Protein AF-A0A7X5LJG4-F1 (afdb_monomer)

Radius of gyration: 17.62 Å; Cα contacts (8 Å, |Δi|>4): 331; chains: 1; bounding box: 41×39×44 Å

Foldseek 3Di:
DLLLLVLVLVVLVVACVQQVWAKFFDDDQPDAGTKIWIAHPLDDPVPDPDPCPPPPDDPDDPPDPRIFIDGDPAPDDRPVCVPPDPVVVVPDPRCVVVVDDDSVNSNVRCCVRSVVVVSSVVPVVSRVSCVVPDDPLLSVLSSLQSVLQSVQCVVVVHDKHALCSQLDDSDPDVVSVVVLVVQCVLQVAPDSRGQWIHHVQWIGGSVQWIQHNNDIDRNSVVVVVVDDSVNSNVD

Sequence (235 aa):
MRQITKAIYLLVEKYHRLYGLELYLFSHSGFGPGYWGFQVAGNRTWSARSSIVNDDGIGKKVRNSYSLVSYLHDVSLPSWSLSMDKQKAKGQPRLHSSKQLRTHTVVNWLEKEMGLINYFNQHHDAIERWRGTYTVEAAEKYILTINLAGLAATERNSLLVTPGQCYDSYYDNSEFDQIKEDIYTKLRAEDRKIDIFGTKGKWFCRNGLALIDNTVVNFWQEYVKGKSAKEILAT

Mean predicted aligned error: 10.04 Å

Organism: NCBI:txid2696062

pLDDT: mean 73.42, std 21.78, range [25.47, 97.94]

Secondary structure (DSSP, 8-state):
-HHHHHHHHHHHHHHHHHH-EEEEEE--TTS-S-EEEEEETTS-TTTSS---SS-S--SS-------EEEETTTTEEETTTTTS-TTGGGGS--GGGTTS--HHHHHHHHHHHTTHHHHHHH-HHHHHHHHHH--HHHHHHHHHHHHHHHHHHHHTT---B-HHHHH--SS--HHHHHHHHHHHHHTT-S-TTTSEEEETTEEEETTSEEEETTEEEEHHHHHHTT--HHHHHT-

Solvent-accessible surface area (backbone atoms only — not comparable to full-atom values): 13402 Å² total; per-residue (Å²): 102,63,55,56,45,50,24,52,38,54,49,35,64,71,31,25,82,82,43,27,42,36,75,44,59,48,60,57,95,91,71,60,59,35,37,35,27,40,31,33,64,40,49,45,70,82,74,46,96,54,97,59,82,86,72,72,87,64,102,69,87,77,91,73,70,59,54,45,46,30,46,65,79,57,89,43,58,40,64,78,49,76,80,49,57,88,70,64,64,75,79,52,84,70,51,91,57,57,91,70,67,57,48,67,60,53,33,54,47,49,47,57,76,61,34,49,68,62,52,51,74,74,37,53,71,26,29,50,47,26,67,75,67,64,48,73,66,55,47,51,31,37,48,49,24,49,44,46,14,33,49,54,7,45,77,68,76,46,63,71,38,31,58,62,48,72,45,64,61,101,53,98,47,70,69,39,51,51,51,40,52,50,52,40,57,79,45,67,49,89,46,82,67,64,30,38,34,7,37,97,61,38,40,23,22,37,88,24,30,28,38,50,78,88,42,80,40,58,51,46,62,44,40,74,73,67,46,49,68,68,60,58,74,71,109

Structure (mmCIF, N/CA/C/O backbone):
data_AF-A0A7X5LJG4-F1
#
_entry.id   AF-A0A7X5LJG4-F1
#
loop_
_atom_site.group_PDB
_atom_site.id
_atom_site.type_symbol
_atom_site.label_atom_id
_atom_site.label_alt_id
_atom_site.label_comp_id
_atom_site.label_asym_id
_atom_site.label_entity_id
_atom_site.label_seq_id
_atom_site.pdbx_PDB_ins_code
_atom_site.Cartn_x
_atom_site.Cartn_y
_atom_site.Cartn_z
_atom_site.occupancy
_atom_site.B_iso_or_equiv
_atom_site.auth_seq_id
_atom_site.auth_comp_id
_atom_site.auth_asym_id
_atom_site.auth_atom_id
_atom_site.pdbx_PDB_model_num
ATOM 1 N N . MET A 1 1 ? -10.193 12.161 -5.708 1.00 57.91 1 MET A N 1
ATOM 2 C CA . MET A 1 1 ? -9.361 11.293 -4.842 1.00 57.91 1 MET A CA 1
ATOM 3 C C . MET A 1 1 ? -9.752 9.820 -4.943 1.00 57.91 1 MET A C 1
ATOM 5 O O . MET A 1 1 ? -8.921 9.038 -5.383 1.00 57.91 1 MET A O 1
ATOM 9 N N . ARG A 1 2 ? -11.016 9.442 -4.684 1.00 70.56 2 ARG A N 1
ATOM 10 C CA . ARG A 1 2 ? -11.501 8.043 -4.757 1.00 70.56 2 ARG A CA 1
ATOM 11 C C . ARG A 1 2 ? -11.080 7.263 -6.014 1.00 70.56 2 ARG A C 1
ATOM 13 O O . ARG A 1 2 ? -10.693 6.103 -5.906 1.00 70.56 2 ARG A O 1
ATOM 20 N N . GLN A 1 3 ? -11.146 7.864 -7.209 1.00 74.75 3 GLN A N 1
ATOM 21 C CA . GLN A 1 3 ? -10.764 7.163 -8.444 1.00 74.75 3 GLN A CA 1
ATOM 22 C C . GLN A 1 3 ? -9.259 6.898 -8.563 1.00 74.75 3 GLN A C 1
ATOM 24 O O . GLN A 1 3 ? -8.898 5.858 -9.101 1.00 74.75 3 GLN A O 1
ATOM 29 N N . ILE A 1 4 ? -8.402 7.800 -8.068 1.00 76.31 4 ILE A N 1
ATOM 30 C CA . ILE A 1 4 ? -6.939 7.635 -8.107 1.00 76.31 4 ILE A CA 1
ATOM 31 C C . ILE A 1 4 ? -6.530 6.521 -7.151 1.00 76.31 4 ILE A C 1
ATOM 33 O O . ILE A 1 4 ? -5.860 5.586 -7.566 1.00 76.31 4 ILE A O 1
ATOM 37 N N . THR A 1 5 ? -7.014 6.558 -5.909 1.00 80.06 5 THR A N 1
ATOM 38 C CA . THR A 1 5 ? -6.737 5.518 -4.912 1.00 80.06 5 THR A CA 1
ATOM 39 C C . THR A 1 5 ? -7.181 4.139 -5.402 1.00 80.06 5 THR A C 1
ATOM 41 O O . THR A 1 5 ? -6.436 3.168 -5.303 1.00 80.06 5 THR A O 1
ATOM 44 N N . LYS A 1 6 ? -8.365 4.060 -6.026 1.00 84.44 6 LYS A N 1
ATOM 45 C CA . LYS A 1 6 ? -8.835 2.821 -6.654 1.00 84.44 6 LYS A CA 1
ATOM 46 C C . LYS A 1 6 ? -7.961 2.399 -7.841 1.00 84.44 6 LYS A C 1
ATOM 48 O O . LYS A 1 6 ? -7.716 1.212 -8.005 1.00 84.44 6 LYS A O 1
ATOM 53 N N . ALA A 1 7 ? -7.502 3.334 -8.672 1.00 84.94 7 ALA A N 1
ATOM 54 C CA . ALA A 1 7 ? -6.622 3.021 -9.796 1.00 84.94 7 ALA A CA 1
ATOM 55 C C . ALA A 1 7 ? -5.248 2.510 -9.332 1.00 84.94 7 ALA A C 1
ATOM 57 O O . ALA A 1 7 ? -4.748 1.546 -9.900 1.00 84.94 7 ALA A O 1
ATOM 58 N N . ILE A 1 8 ? -4.683 3.095 -8.271 1.00 85.56 8 ILE A N 1
ATOM 59 C CA . ILE A 1 8 ? -3.448 2.623 -7.629 1.00 85.56 8 ILE A CA 1
ATOM 60 C C . ILE A 1 8 ? -3.623 1.185 -7.142 1.00 85.56 8 ILE A C 1
ATOM 62 O O . ILE A 1 8 ? -2.810 0.333 -7.489 1.00 85.56 8 ILE A O 1
ATOM 66 N N . TYR A 1 9 ? -4.704 0.900 -6.406 1.00 91.44 9 TYR A N 1
ATOM 67 C CA . TYR A 1 9 ? -5.018 -0.462 -5.972 1.00 91.44 9 TYR A CA 1
ATOM 68 C C . TYR A 1 9 ? -5.073 -1.438 -7.154 1.00 91.44 9 TYR A C 1
ATOM 70 O O . TYR A 1 9 ? -4.406 -2.463 -7.114 1.00 91.44 9 TYR A O 1
ATOM 78 N N . LEU A 1 10 ? -5.799 -1.101 -8.226 1.00 92.75 10 LEU A N 1
ATOM 79 C CA . LEU A 1 10 ? -5.929 -1.978 -9.395 1.00 92.75 10 LEU A CA 1
ATOM 80 C C . LEU A 1 10 ? -4.588 -2.223 -10.105 1.00 92.75 10 LEU A C 1
ATOM 82 O O . LEU A 1 10 ? -4.357 -3.316 -10.615 1.00 92.75 10 LEU A O 1
ATOM 86 N N . LEU A 1 11 ? -3.692 -1.232 -10.139 1.00 91.94 11 LEU A N 1
ATOM 87 C CA . LEU A 1 11 ? -2.341 -1.411 -10.680 1.00 91.94 11 LEU A CA 1
ATOM 88 C C . LEU A 1 11 ? -1.495 -2.325 -9.789 1.00 91.94 11 LEU A C 1
ATOM 90 O O . LEU A 1 11 ? -0.846 -3.238 -10.297 1.00 91.94 11 LEU A O 1
ATOM 94 N N . VAL A 1 12 ? -1.525 -2.121 -8.470 1.00 93.56 12 VAL A N 1
ATOM 95 C CA . VAL A 1 12 ? -0.827 -2.987 -7.507 1.00 93.56 12 VAL A CA 1
ATOM 96 C C . VAL A 1 12 ? -1.366 -4.416 -7.590 1.00 93.56 12 VAL A C 1
ATOM 98 O O . VAL A 1 12 ? -0.589 -5.352 -7.732 1.00 93.56 12 VAL A O 1
ATOM 101 N N . GLU A 1 13 ? -2.682 -4.605 -7.605 1.00 95.19 13 GLU A N 1
ATOM 102 C CA . GLU A 1 13 ? -3.321 -5.916 -7.752 1.00 95.19 13 GLU A CA 1
ATOM 103 C C . GLU A 1 13 ? -2.899 -6.624 -9.050 1.00 95.19 13 GLU A C 1
ATOM 105 O O . GLU A 1 13 ? -2.597 -7.822 -9.030 1.00 95.19 13 GLU A O 1
ATOM 110 N N . LYS A 1 14 ? -2.823 -5.877 -10.162 1.00 95.38 14 LYS A N 1
ATOM 111 C CA . LYS A 1 14 ? -2.417 -6.387 -11.479 1.00 95.38 14 LYS A CA 1
ATOM 112 C C . LYS A 1 14 ? -0.941 -6.792 -11.531 1.00 95.38 14 LYS A C 1
ATOM 114 O O . LYS A 1 14 ? -0.615 -7.791 -12.167 1.00 95.38 14 LYS A O 1
ATOM 119 N N . TYR A 1 15 ? -0.046 -6.033 -10.895 1.00 95.00 15 TYR A N 1
ATOM 120 C CA . TYR A 1 15 ? 1.398 -6.161 -11.129 1.00 95.00 15 TYR A CA 1
ATOM 121 C C . TYR A 1 15 ? 2.230 -6.631 -9.937 1.00 95.00 15 TYR A C 1
ATOM 123 O O . TYR A 1 15 ? 3.338 -7.116 -10.150 1.00 95.00 15 TYR A O 1
ATOM 131 N N . HIS A 1 16 ? 1.748 -6.535 -8.699 1.00 95.00 16 HIS A N 1
ATOM 132 C CA . HIS A 1 16 ? 2.564 -6.833 -7.520 1.00 95.00 16 HIS A CA 1
ATOM 133 C C . HIS A 1 16 ? 3.024 -8.294 -7.480 1.00 95.00 16 HIS A C 1
ATOM 135 O O . HIS A 1 16 ? 4.212 -8.564 -7.326 1.00 95.00 16 HIS A O 1
ATOM 141 N N . ARG A 1 17 ? 2.116 -9.246 -7.729 1.00 94.12 17 ARG A N 1
ATOM 142 C CA . ARG A 1 17 ? 2.446 -10.684 -7.713 1.00 94.12 17 ARG A CA 1
ATOM 143 C C . ARG A 1 17 ? 3.547 -11.037 -8.714 1.00 94.12 17 ARG A C 1
ATOM 145 O O . ARG A 1 17 ? 4.485 -11.750 -8.385 1.00 94.12 17 ARG A O 1
ATOM 152 N N . LEU A 1 18 ? 3.440 -10.515 -9.935 1.00 92.00 18 LEU A N 1
ATOM 153 C CA . LEU A 1 18 ? 4.303 -10.908 -11.051 1.00 92.00 18 LEU A CA 1
ATOM 154 C C . LEU A 1 18 ? 5.583 -10.075 -11.166 1.00 92.00 18 LEU A C 1
ATOM 156 O O . LEU A 1 18 ? 6.600 -10.603 -11.61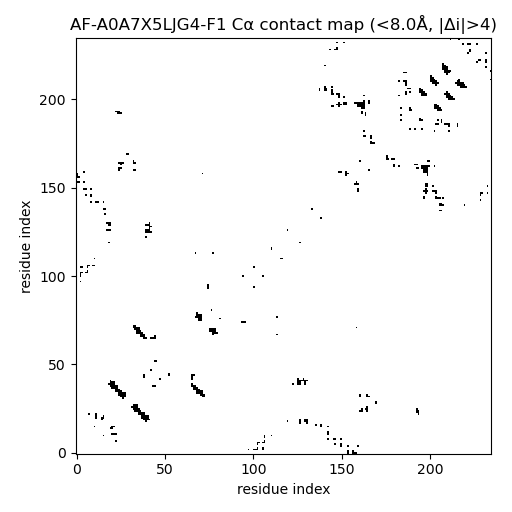7 1.00 92.00 18 LEU A O 1
ATOM 160 N N . TYR A 1 19 ? 5.525 -8.797 -10.792 1.00 91.25 19 TYR A N 1
ATOM 161 C CA . TYR A 1 19 ? 6.583 -7.810 -11.029 1.00 91.25 19 TYR A CA 1
ATOM 162 C C . TYR A 1 19 ? 7.049 -7.096 -9.756 1.00 91.25 19 TYR A C 1
ATOM 164 O O . TYR A 1 19 ? 7.947 -6.266 -9.827 1.00 91.25 19 TYR A O 1
ATOM 172 N N . GLY A 1 20 ? 6.450 -7.377 -8.596 1.00 90.31 20 GLY A N 1
ATOM 173 C CA . GLY A 1 20 ? 6.821 -6.739 -7.332 1.00 90.31 20 GLY A CA 1
ATOM 174 C C . GLY A 1 20 ? 6.503 -5.250 -7.283 1.00 90.31 20 GLY A C 1
ATOM 175 O O . GLY A 1 20 ? 7.191 -4.517 -6.582 1.00 90.31 20 GLY A O 1
ATOM 176 N N . LEU A 1 21 ? 5.506 -4.782 -8.043 1.00 90.69 21 LEU A N 1
ATOM 177 C CA . LEU A 1 21 ? 5.102 -3.377 -8.047 1.00 90.69 21 LEU A CA 1
ATOM 178 C C . LEU A 1 21 ? 4.680 -2.929 -6.638 1.00 90.69 21 LEU A C 1
ATOM 180 O O . LEU A 1 21 ? 3.691 -3.426 -6.102 1.00 90.69 21 LEU A O 1
ATOM 184 N N . GLU A 1 22 ? 5.404 -1.979 -6.059 1.00 88.00 22 GLU A N 1
ATOM 185 C CA . GLU A 1 22 ? 5.098 -1.350 -4.773 1.00 88.00 22 GLU A CA 1
ATOM 186 C C . GLU A 1 22 ? 4.744 0.124 -4.974 1.00 88.00 22 GLU A C 1
ATOM 188 O O . GLU A 1 22 ? 5.383 0.833 -5.754 1.00 88.00 22 GLU A O 1
ATOM 193 N N . LEU A 1 23 ? 3.743 0.587 -4.229 1.00 86.06 23 LEU A N 1
ATOM 194 C CA . LEU A 1 23 ? 3.470 1.999 -4.018 1.00 86.06 23 LEU A CA 1
ATOM 195 C C . LEU A 1 23 ? 4.538 2.590 -3.091 1.00 86.06 23 LEU A C 1
ATOM 197 O O . LEU A 1 23 ? 4.781 2.084 -1.996 1.00 86.06 23 LEU A O 1
ATOM 201 N N . TYR A 1 24 ? 5.121 3.701 -3.514 1.00 77.38 24 TYR A N 1
ATOM 202 C CA . TYR A 1 24 ? 6.053 4.504 -2.739 1.00 77.38 24 TYR A CA 1
ATOM 203 C C . TYR A 1 24 ? 5.457 5.891 -2.522 1.00 77.38 24 TYR A C 1
ATOM 205 O O . TYR A 1 24 ? 5.117 6.565 -3.489 1.00 77.38 24 TYR A O 1
ATOM 213 N N . LEU A 1 25 ? 5.318 6.326 -1.271 1.00 77.12 25 LEU A N 1
ATOM 214 C CA . LEU A 1 25 ? 4.790 7.645 -0.936 1.00 77.12 25 LEU A CA 1
ATOM 215 C C . LEU A 1 25 ? 5.848 8.448 -0.177 1.00 77.12 25 LEU A C 1
ATOM 217 O O . LEU A 1 25 ? 6.482 7.927 0.738 1.00 77.12 25 LEU A O 1
ATOM 221 N N . PHE A 1 26 ? 6.032 9.717 -0.532 1.00 67.00 26 PHE A N 1
ATOM 222 C CA . PHE A 1 26 ? 6.966 10.604 0.161 1.00 67.00 26 PHE A CA 1
ATOM 223 C C . PHE A 1 26 ? 6.487 12.057 0.166 1.00 67.00 26 PHE A C 1
ATOM 225 O O . PHE A 1 26 ? 5.605 12.445 -0.601 1.00 67.00 26 PHE A O 1
ATOM 232 N N . SER A 1 27 ? 7.037 12.860 1.068 1.00 63.31 27 SER A N 1
ATOM 233 C CA . SER A 1 27 ? 6.831 14.309 1.115 1.00 63.31 27 SER A CA 1
ATOM 234 C C . SER A 1 27 ? 8.143 15.006 0.762 1.00 63.31 27 SER A C 1
ATOM 236 O O . SER A 1 27 ? 9.216 14.486 1.060 1.00 63.31 27 SER A O 1
ATOM 238 N N . HIS A 1 28 ? 8.064 16.167 0.111 1.00 52.88 28 HIS A N 1
ATOM 239 C CA . HIS A 1 28 ? 9.191 17.096 0.001 1.00 52.88 28 HIS A CA 1
ATOM 240 C C . HIS A 1 28 ? 8.919 18.267 0.944 1.00 52.88 28 HIS A C 1
ATOM 242 O O . HIS A 1 28 ? 7.778 18.738 1.029 1.00 52.88 28 HIS A O 1
ATOM 248 N N . SER A 1 29 ? 9.942 18.710 1.672 1.00 44.62 29 SER A N 1
ATOM 249 C CA . SER A 1 29 ? 9.842 19.818 2.620 1.00 44.62 29 SER A CA 1
ATOM 250 C C . SER A 1 29 ? 9.234 21.052 1.937 1.00 44.62 29 SER A C 1
ATOM 252 O O . SER A 1 29 ? 9.691 21.498 0.889 1.00 44.62 29 SER A O 1
ATOM 254 N N . GLY A 1 30 ? 8.149 21.582 2.512 1.00 38.31 30 GLY A N 1
ATOM 255 C CA . GLY A 1 30 ? 7.510 22.830 2.072 1.00 38.31 30 GLY A CA 1
ATOM 256 C C . GLY A 1 30 ? 6.311 22.720 1.115 1.00 38.31 30 GLY A C 1
ATOM 257 O O . GLY A 1 30 ? 5.640 23.728 0.920 1.00 38.31 30 GLY A O 1
ATOM 258 N N . PHE A 1 31 ? 5.975 21.543 0.566 1.00 41.03 31 PHE A N 1
ATOM 259 C CA . PHE A 1 31 ? 4.883 21.408 -0.428 1.00 41.03 31 PHE A CA 1
ATOM 260 C C . PHE A 1 31 ? 3.653 20.611 0.041 1.00 41.03 31 PHE A C 1
ATOM 262 O O . PHE A 1 31 ? 2.797 20.253 -0.769 1.00 41.03 31 PHE A O 1
ATOM 269 N N . GLY A 1 32 ? 3.522 20.372 1.349 1.00 44.94 32 GLY A N 1
ATOM 270 C CA . GLY A 1 32 ? 2.418 19.583 1.898 1.00 44.94 32 GLY A CA 1
ATOM 271 C C . GLY A 1 32 ? 2.511 18.097 1.521 1.00 44.94 32 GLY A C 1
ATOM 272 O O . GLY A 1 32 ? 3.543 17.641 1.018 1.00 44.94 32 GLY A O 1
ATOM 273 N N . PRO A 1 33 ? 1.467 17.298 1.799 1.00 46.78 33 PRO A N 1
ATOM 274 C CA . PRO A 1 33 ? 1.516 15.870 1.536 1.00 46.78 33 PRO A CA 1
ATOM 275 C C . PRO A 1 33 ? 1.566 15.584 0.030 1.00 46.78 33 PRO A C 1
ATOM 277 O O . PRO A 1 33 ? 0.721 16.034 -0.740 1.00 46.78 33 PRO A O 1
ATOM 280 N N . GLY A 1 34 ? 2.471 14.695 -0.370 1.00 56.44 34 GLY A N 1
ATOM 281 C CA . GLY A 1 34 ? 2.082 13.690 -1.352 1.00 56.44 34 GLY A CA 1
ATOM 282 C C . GLY A 1 34 ? 2.757 13.787 -2.707 1.00 56.44 34 GLY A C 1
ATOM 283 O O . GLY A 1 34 ? 2.143 14.142 -3.713 1.00 56.44 34 GLY A O 1
ATOM 284 N N . TYR A 1 35 ? 3.983 13.294 -2.757 1.00 62.16 35 TYR A N 1
ATOM 285 C CA . TYR A 1 35 ? 4.432 12.537 -3.910 1.00 62.16 35 TYR A CA 1
ATOM 286 C C . TYR A 1 35 ? 4.040 11.080 -3.703 1.00 62.16 35 TYR A C 1
ATOM 288 O O . TYR A 1 35 ? 4.110 10.539 -2.595 1.00 62.16 35 TYR A O 1
ATOM 296 N N . TRP A 1 36 ? 3.631 10.443 -4.784 1.00 70.81 36 TRP A N 1
ATOM 297 C CA . TRP A 1 36 ? 3.459 9.006 -4.842 1.00 70.81 36 TRP A CA 1
ATOM 298 C C . TRP A 1 36 ? 4.144 8.468 -6.074 1.00 70.81 36 TRP A C 1
ATOM 300 O O . TRP A 1 36 ? 4.375 9.181 -7.044 1.00 70.81 36 TRP A O 1
ATOM 310 N N . GLY A 1 37 ? 4.467 7.195 -6.052 1.00 74.19 37 GLY A N 1
ATOM 311 C CA . GLY A 1 37 ? 5.118 6.565 -7.163 1.00 74.19 37 GLY A CA 1
ATOM 312 C C . GLY A 1 37 ? 5.095 5.063 -7.087 1.00 74.19 37 GLY A C 1
ATOM 313 O O . GLY A 1 37 ? 4.560 4.477 -6.151 1.00 74.19 37 GLY A O 1
ATOM 314 N N . PHE A 1 38 ? 5.687 4.455 -8.098 1.00 78.88 38 PHE A N 1
ATOM 315 C CA . PHE A 1 38 ? 5.828 3.019 -8.198 1.00 78.88 38 PHE A CA 1
ATOM 316 C C . PHE A 1 38 ? 7.291 2.620 -8.289 1.00 78.88 38 PHE A C 1
ATOM 318 O O . PHE A 1 38 ? 8.069 3.280 -8.980 1.00 78.88 38 PHE A O 1
ATOM 325 N N . GLN A 1 39 ? 7.631 1.516 -7.635 1.00 80.19 39 GLN A N 1
ATOM 326 C CA . GLN A 1 39 ? 8.945 0.881 -7.702 1.00 80.19 39 GLN A CA 1
ATOM 327 C C . GLN A 1 39 ? 8.812 -0.650 -7.719 1.00 80.19 39 GLN A C 1
ATOM 329 O O . GLN A 1 39 ? 7.719 -1.179 -7.512 1.00 80.19 39 GLN A O 1
ATOM 334 N N . VAL A 1 40 ? 9.923 -1.365 -7.918 1.00 82.38 40 VAL A N 1
ATOM 335 C CA . VAL A 1 40 ? 9.994 -2.824 -7.726 1.00 82.38 40 VAL A CA 1
ATOM 336 C C . VAL A 1 40 ? 10.507 -3.154 -6.321 1.00 82.38 40 VAL A C 1
ATOM 338 O O . VAL A 1 40 ? 11.593 -2.721 -5.941 1.00 82.38 40 VAL A O 1
ATOM 341 N N . ALA A 1 41 ? 9.778 -3.991 -5.581 1.00 83.12 41 ALA A N 1
ATOM 342 C CA . ALA A 1 41 ? 10.116 -4.437 -4.225 1.00 83.12 41 ALA A CA 1
ATOM 343 C C . ALA A 1 41 ? 11.534 -5.016 -4.095 1.00 83.12 41 ALA A C 1
ATOM 345 O O . ALA A 1 41 ? 12.228 -4.769 -3.112 1.00 83.12 41 ALA A O 1
ATOM 346 N N . GLY A 1 42 ? 11.991 -5.758 -5.109 1.00 77.44 42 GLY A N 1
ATOM 347 C CA . GLY A 1 42 ? 13.327 -6.363 -5.144 1.00 77.44 42 GLY A CA 1
ATOM 348 C C . GLY A 1 42 ? 14.478 -5.374 -5.375 1.00 77.44 42 GLY A C 1
ATOM 349 O O . GLY A 1 42 ? 15.638 -5.794 -5.445 1.00 77.44 42 GLY A O 1
ATOM 350 N N . ASN A 1 43 ? 14.191 -4.076 -5.533 1.00 71.88 43 ASN A N 1
ATOM 351 C CA . ASN A 1 43 ? 15.195 -3.014 -5.551 1.00 71.88 43 ASN A CA 1
ATOM 352 C C . ASN A 1 43 ? 14.587 -1.651 -5.187 1.00 71.88 43 ASN A C 1
ATOM 354 O O . ASN A 1 43 ? 14.233 -0.857 -6.061 1.00 71.88 43 ASN A O 1
ATOM 358 N N . ARG A 1 44 ? 14.468 -1.374 -3.889 1.00 69.50 44 ARG A N 1
ATOM 359 C CA . ARG A 1 44 ? 13.844 -0.137 -3.407 1.00 69.50 44 ARG A CA 1
ATOM 360 C C . ARG A 1 44 ? 14.795 1.035 -3.574 1.00 69.50 44 ARG A C 1
ATOM 362 O O . ARG A 1 44 ? 15.977 0.928 -3.241 1.00 69.50 44 ARG A O 1
ATOM 369 N N . THR A 1 45 ? 14.272 2.175 -4.011 1.00 59.03 45 THR A N 1
ATOM 370 C CA . THR A 1 45 ? 15.083 3.365 -4.331 1.00 59.03 45 THR A CA 1
ATOM 371 C C . THR A 1 45 ? 15.895 3.914 -3.155 1.00 59.03 45 THR A C 1
ATOM 373 O O . THR A 1 45 ? 16.936 4.519 -3.378 1.00 59.03 45 THR A O 1
ATOM 376 N N . TRP A 1 46 ? 15.488 3.653 -1.910 1.00 57.75 46 TRP A N 1
ATOM 377 C CA . TRP A 1 46 ? 16.248 4.014 -0.700 1.00 57.75 46 TRP A CA 1
ATOM 378 C C . TRP A 1 46 ? 17.075 2.870 -0.098 1.00 57.75 46 TRP A C 1
ATOM 380 O O . TRP A 1 46 ? 17.796 3.102 0.867 1.00 57.75 46 TRP A O 1
ATOM 390 N N . SER A 1 47 ? 16.961 1.642 -0.617 1.00 47.34 47 SER A N 1
ATOM 391 C CA . SER A 1 47 ? 17.764 0.489 -0.167 1.00 47.34 47 SER A CA 1
ATOM 392 C C . SER A 1 47 ? 19.121 0.389 -0.866 1.00 47.34 47 SER A C 1
ATOM 394 O O . SER A 1 47 ? 20.011 -0.327 -0.410 1.00 47.34 47 SER A O 1
ATOM 396 N N . ALA A 1 48 ? 19.308 1.123 -1.964 1.00 37.00 48 ALA A N 1
ATOM 397 C CA . ALA A 1 48 ? 20.603 1.230 -2.601 1.00 37.00 48 ALA A CA 1
ATOM 398 C C . ALA A 1 48 ? 21.507 2.144 -1.765 1.00 37.00 48 ALA A C 1
ATOM 400 O O . ALA A 1 48 ? 21.099 3.215 -1.327 1.00 37.00 48 ALA A O 1
ATOM 401 N N . ARG A 1 49 ? 22.783 1.771 -1.644 1.00 35.47 49 ARG A N 1
ATOM 402 C CA . ARG A 1 49 ? 23.911 2.629 -1.232 1.00 35.47 49 ARG A CA 1
ATOM 403 C C . ARG A 1 49 ? 24.094 3.895 -2.106 1.00 35.47 49 ARG A C 1
ATOM 405 O O . ARG A 1 49 ? 25.187 4.443 -2.162 1.00 35.47 49 ARG A O 1
ATOM 412 N N . SER A 1 50 ? 23.071 4.354 -2.822 1.00 36.12 50 SER A N 1
ATOM 413 C CA . SER A 1 50 ? 23.048 5.623 -3.533 1.00 36.12 50 SER A CA 1
ATOM 414 C C . SER A 1 50 ? 22.356 6.656 -2.654 1.00 36.12 50 SER A C 1
ATOM 416 O O . SER A 1 50 ? 21.130 6.717 -2.579 1.00 36.12 50 SER A O 1
ATOM 418 N N . SER A 1 51 ? 23.167 7.491 -2.021 1.00 28.27 51 SER A N 1
ATOM 419 C CA . SER A 1 51 ? 22.823 8.724 -1.310 1.00 28.27 51 SER A CA 1
ATOM 420 C C . SER A 1 51 ? 22.163 9.798 -2.191 1.00 28.27 51 SER A C 1
ATOM 422 O O . SER A 1 51 ? 22.314 10.979 -1.924 1.00 28.27 51 SER A O 1
ATOM 424 N N . ILE A 1 52 ? 21.451 9.422 -3.255 1.00 34.78 52 ILE A N 1
ATOM 425 C CA . ILE A 1 52 ? 20.880 10.361 -4.218 1.00 34.78 52 ILE A CA 1
ATOM 426 C C . ILE A 1 52 ? 19.444 9.934 -4.494 1.00 34.78 52 ILE A C 1
ATOM 428 O O . ILE A 1 52 ? 19.087 9.434 -5.561 1.00 34.78 52 ILE A O 1
ATOM 432 N N . VAL A 1 53 ? 18.593 10.126 -3.489 1.00 37.81 53 VAL A N 1
ATOM 433 C CA . VAL A 1 53 ? 17.163 10.288 -3.736 1.00 37.81 53 VAL A CA 1
ATOM 434 C C . VAL A 1 53 ? 16.989 11.748 -4.153 1.00 37.81 53 VAL A C 1
ATOM 436 O O . VAL A 1 53 ? 16.749 12.614 -3.328 1.00 37.81 53 VAL A O 1
ATOM 439 N N . ASN A 1 54 ? 17.165 12.012 -5.448 1.00 35.75 54 ASN A N 1
ATOM 440 C CA . ASN A 1 54 ? 16.794 13.262 -6.125 1.00 35.75 54 ASN A CA 1
ATOM 441 C C . ASN A 1 54 ? 17.505 14.582 -5.750 1.00 35.75 54 ASN A C 1
ATOM 443 O O . ASN A 1 54 ? 17.059 15.601 -6.272 1.00 35.75 54 ASN A O 1
ATOM 447 N N . ASP A 1 55 ? 18.584 14.610 -4.959 1.00 30.70 55 ASP A N 1
ATOM 448 C CA . ASP A 1 55 ? 19.154 15.894 -4.486 1.00 30.70 55 ASP A CA 1
ATOM 449 C C . ASP A 1 55 ? 20.595 16.213 -4.916 1.00 30.70 55 ASP A C 1
ATOM 451 O O . ASP A 1 55 ? 21.266 17.054 -4.327 1.00 30.70 55 ASP A O 1
ATOM 455 N N . ASP A 1 56 ? 21.059 15.619 -6.014 1.00 25.47 56 ASP A N 1
ATOM 456 C CA . ASP A 1 56 ? 22.249 16.125 -6.700 1.00 25.47 56 ASP A CA 1
ATOM 457 C C . ASP A 1 56 ? 21.758 17.045 -7.809 1.00 25.47 56 ASP A C 1
ATOM 459 O O . ASP A 1 56 ? 21.604 16.637 -8.965 1.00 25.47 56 ASP A O 1
ATOM 463 N N . GLY A 1 57 ? 21.404 18.275 -7.428 1.00 33.19 57 GLY A N 1
ATOM 464 C CA . GLY A 1 57 ? 20.934 19.291 -8.356 1.00 33.19 57 GLY A CA 1
ATOM 465 C C . GLY A 1 57 ? 21.814 19.323 -9.598 1.00 33.19 57 GLY A C 1
ATOM 466 O O . GLY A 1 57 ? 22.984 19.638 -9.479 1.00 33.19 57 GLY A O 1
ATOM 467 N N . ILE A 1 58 ? 21.269 18.955 -10.761 1.00 30.12 58 ILE A N 1
ATOM 468 C CA . ILE A 1 58 ? 21.774 19.232 -12.114 1.00 30.12 58 ILE A CA 1
ATOM 469 C C . ILE A 1 58 ? 20.825 18.552 -13.114 1.00 30.12 58 ILE A C 1
ATOM 471 O O . ILE A 1 58 ? 20.581 17.347 -13.083 1.00 30.12 58 ILE A O 1
ATOM 475 N N . GLY A 1 59 ? 20.347 19.323 -14.091 1.00 31.06 59 GLY A N 1
ATOM 476 C CA . GLY A 1 59 ? 19.664 18.834 -15.289 1.00 31.06 59 GLY A CA 1
ATOM 477 C C . GLY A 1 59 ? 20.559 18.020 -16.234 1.00 31.06 59 GLY A C 1
ATOM 478 O O . GLY A 1 59 ? 20.624 18.321 -17.424 1.00 31.06 59 GLY A O 1
ATOM 479 N N . LYS A 1 60 ? 21.259 16.986 -15.756 1.00 31.25 60 LYS A N 1
ATOM 480 C CA . LYS A 1 60 ? 22.044 16.078 -16.602 1.00 31.25 60 LYS A CA 1
ATOM 481 C C . LYS A 1 60 ? 21.964 14.637 -16.097 1.00 31.25 60 LYS A C 1
ATOM 483 O O . LYS A 1 60 ? 22.660 14.241 -15.179 1.00 31.25 60 LYS A O 1
ATOM 488 N N . LYS A 1 61 ? 21.182 13.843 -16.834 1.00 33.72 61 LYS A N 1
ATOM 489 C CA . LYS A 1 61 ? 21.358 12.395 -17.039 1.00 33.72 61 LYS A CA 1
ATOM 490 C C . LYS A 1 61 ? 21.488 11.535 -15.768 1.00 33.72 61 LYS A C 1
ATOM 492 O O . LYS A 1 61 ? 22.509 10.887 -15.573 1.00 33.72 61 LYS A O 1
ATOM 497 N N . VAL A 1 62 ? 20.393 11.351 -15.035 1.00 35.00 62 VAL A N 1
ATOM 498 C CA . VAL A 1 62 ? 20.183 10.090 -14.303 1.00 35.00 62 VAL A CA 1
ATOM 499 C C . VAL A 1 62 ? 19.138 9.284 -15.069 1.00 35.00 62 VAL A C 1
ATOM 501 O O . VAL A 1 62 ? 17.940 9.500 -14.950 1.00 35.00 62 VAL A O 1
ATOM 504 N N . ARG A 1 63 ? 19.622 8.384 -15.935 1.00 35.34 63 ARG A N 1
ATOM 505 C CA . ARG A 1 63 ? 18.826 7.413 -16.715 1.00 35.34 63 ARG A CA 1
ATOM 506 C C . ARG A 1 63 ? 18.379 6.192 -15.893 1.00 35.34 63 ARG A C 1
ATOM 508 O O . ARG A 1 63 ? 17.855 5.252 -16.469 1.00 35.34 63 ARG A O 1
ATOM 515 N N . ASN A 1 64 ? 18.574 6.217 -14.576 1.00 33.91 64 ASN A N 1
ATOM 516 C CA . ASN A 1 64 ? 18.343 5.092 -13.669 1.00 33.91 64 ASN A CA 1
ATOM 517 C C . ASN A 1 64 ? 17.427 5.492 -12.499 1.00 33.91 64 ASN A C 1
ATOM 519 O O . ASN A 1 64 ? 17.695 5.159 -11.347 1.00 33.91 64 ASN A O 1
ATOM 523 N N . SER A 1 65 ? 16.370 6.260 -12.757 1.00 40.69 65 SER A N 1
ATOM 524 C CA . SER A 1 65 ? 15.337 6.513 -11.752 1.00 40.69 65 SER A CA 1
ATOM 525 C C . SER A 1 65 ? 14.463 5.262 -11.604 1.00 40.69 65 SER A C 1
ATOM 527 O O . SER A 1 65 ? 13.496 5.069 -12.332 1.00 40.69 65 SER A O 1
ATOM 529 N N . TYR A 1 66 ? 14.796 4.411 -10.628 1.00 47.09 66 TYR A N 1
ATOM 530 C CA . TYR A 1 66 ? 14.048 3.192 -10.277 1.00 47.09 66 TYR A CA 1
ATOM 531 C C . TYR A 1 66 ? 12.698 3.471 -9.581 1.00 47.09 66 TYR A C 1
ATOM 533 O O . TYR A 1 66 ? 12.119 2.562 -8.995 1.00 47.09 66 TYR A O 1
ATOM 541 N N . SER A 1 67 ? 12.190 4.704 -9.643 1.00 45.25 67 SER A N 1
ATOM 542 C CA . SER A 1 67 ? 10.880 5.099 -9.123 1.00 45.25 67 SER A CA 1
ATOM 543 C C . SER A 1 67 ? 10.173 5.999 -10.125 1.00 45.25 67 SER A C 1
ATOM 545 O O . SER A 1 67 ? 10.716 7.012 -10.568 1.00 45.25 67 SER A O 1
ATOM 547 N N . LEU A 1 68 ? 8.933 5.652 -10.447 1.00 52.59 68 LEU A N 1
ATOM 548 C CA . LEU A 1 68 ? 8.047 6.456 -11.280 1.00 52.59 68 LEU A CA 1
ATOM 549 C C . LEU A 1 68 ? 7.207 7.317 -10.343 1.00 52.59 68 LEU A C 1
ATOM 551 O O . LEU A 1 68 ? 6.400 6.756 -9.620 1.00 52.59 68 LEU A O 1
ATOM 555 N N . VAL A 1 69 ? 7.400 8.637 -10.304 1.00 52.66 69 VAL A N 1
ATOM 556 C CA . VAL A 1 69 ? 6.789 9.532 -9.294 1.00 52.66 69 VAL A CA 1
ATOM 557 C C . VAL A 1 69 ? 5.772 10.495 -9.919 1.00 52.66 69 VAL A C 1
ATOM 559 O O . VAL A 1 69 ? 6.059 11.036 -10.981 1.00 52.66 69 VAL A O 1
ATOM 562 N N . SER A 1 70 ? 4.648 10.776 -9.241 1.00 49.06 70 SER A N 1
ATOM 563 C CA . SER A 1 70 ? 3.596 11.767 -9.550 1.00 49.06 70 SER A CA 1
ATOM 564 C C . SER A 1 70 ? 3.065 12.485 -8.287 1.00 49.06 70 SER A C 1
ATOM 566 O O . SER A 1 70 ? 3.223 11.980 -7.177 1.00 49.06 70 SER A O 1
ATOM 568 N N . TYR A 1 71 ? 2.467 13.681 -8.426 1.00 48.88 71 TYR A N 1
ATOM 569 C CA . TYR A 1 71 ? 1.893 14.449 -7.304 1.00 48.88 71 TYR A CA 1
ATOM 570 C C . TYR A 1 71 ? 0.457 13.996 -6.957 1.00 48.88 71 TYR A C 1
ATOM 572 O O . TYR A 1 71 ? -0.327 13.638 -7.839 1.00 48.88 71 TYR A O 1
ATOM 580 N N . LEU A 1 72 ? 0.095 14.029 -5.667 1.00 49.00 72 LEU A N 1
ATOM 581 C CA . LEU A 1 72 ? -1.223 13.629 -5.133 1.00 49.00 72 LEU A CA 1
ATOM 582 C C . LEU A 1 72 ? -2.228 14.784 -4.975 1.00 49.00 72 LEU A C 1
ATOM 584 O O . LEU A 1 72 ? -3.420 14.504 -4.848 1.00 49.00 72 LEU A O 1
ATOM 588 N N . HIS A 1 73 ? -1.788 16.049 -4.941 1.00 39.84 73 HIS A N 1
ATOM 589 C CA . HIS A 1 73 ? -2.603 17.115 -4.333 1.00 39.84 73 HIS A CA 1
ATOM 590 C C . HIS A 1 73 ? -3.584 17.833 -5.270 1.00 39.84 73 HIS A C 1
ATOM 592 O O . HIS A 1 73 ? -4.596 18.365 -4.834 1.00 39.84 73 HIS A O 1
ATOM 598 N N . ASP A 1 74 ? -3.320 17.794 -6.560 1.00 34.75 74 ASP A N 1
ATOM 599 C CA . ASP A 1 74 ? -4.242 18.109 -7.638 1.00 34.75 74 ASP A CA 1
ATOM 600 C C . ASP A 1 74 ? -3.553 17.572 -8.874 1.00 34.75 74 ASP A C 1
ATOM 602 O O . ASP A 1 74 ? -2.337 17.677 -8.984 1.00 34.75 74 ASP A O 1
ATOM 606 N N . VAL A 1 75 ? -4.316 16.947 -9.755 1.00 43.16 75 VAL A N 1
ATOM 607 C CA . VAL A 1 75 ? -3.925 16.401 -11.062 1.00 43.16 75 VAL A CA 1
ATOM 608 C C . VAL A 1 75 ? -2.712 17.096 -11.671 1.00 43.16 75 VAL A C 1
ATOM 610 O O . VAL A 1 75 ? -2.831 18.037 -12.449 1.00 43.16 75 VAL A O 1
ATOM 613 N N . SER A 1 76 ? -1.527 16.631 -11.329 1.00 36.19 76 SER A N 1
ATOM 614 C CA . SER A 1 76 ? -0.321 17.291 -11.781 1.00 36.19 76 SER A CA 1
ATOM 615 C C . SER A 1 76 ? 0.706 16.205 -11.896 1.00 36.19 76 SER A C 1
ATOM 617 O O . SER A 1 76 ? 1.223 15.730 -10.897 1.00 36.19 76 SER A O 1
ATOM 619 N N . LEU A 1 77 ? 0.895 15.780 -13.141 1.00 35.44 77 LEU A N 1
ATOM 620 C CA . LEU A 1 77 ? 2.185 15.459 -13.727 1.00 35.44 77 LEU A CA 1
ATOM 621 C C . LEU A 1 77 ? 3.071 14.503 -12.907 1.00 35.44 77 LEU A C 1
ATOM 623 O O . LEU A 1 77 ? 3.484 14.805 -11.787 1.00 35.44 77 LEU A O 1
ATOM 627 N N . PRO A 1 78 ? 3.489 13.365 -13.481 1.00 40.03 78 PRO A N 1
ATOM 628 C CA . PRO A 1 78 ? 4.708 12.732 -13.013 1.00 40.03 78 PRO A CA 1
ATOM 629 C C . PRO A 1 78 ? 5.806 13.795 -12.834 1.00 40.03 78 PRO A C 1
ATOM 631 O O . PRO A 1 78 ? 5.928 14.664 -13.699 1.00 40.03 78 PRO A O 1
ATOM 634 N N . SER A 1 79 ? 6.564 13.810 -11.737 1.00 38.81 79 SER A N 1
ATOM 635 C CA . SER A 1 79 ? 7.499 14.916 -11.438 1.00 38.81 79 SER A CA 1
ATOM 636 C C . SER A 1 79 ? 8.541 15.130 -12.549 1.00 38.81 79 SER A C 1
ATOM 638 O O . SER A 1 79 ? 8.985 16.251 -12.786 1.00 38.81 79 SER A O 1
ATOM 640 N N . TRP A 1 80 ? 8.842 14.083 -13.321 1.00 37.69 80 TRP A N 1
ATOM 641 C CA . TRP A 1 80 ? 9.689 14.124 -14.518 1.00 37.69 80 TRP A CA 1
ATOM 642 C C . TRP A 1 80 ? 9.017 14.723 -15.771 1.00 37.69 80 TRP A C 1
ATOM 644 O O . TRP A 1 80 ? 9.699 15.022 -16.746 1.00 37.69 80 TRP A O 1
ATOM 654 N N . SER A 1 81 ? 7.695 14.912 -15.772 1.00 34.97 81 SER A N 1
ATOM 655 C CA . SER A 1 81 ? 6.928 15.544 -16.859 1.00 34.97 81 SER A CA 1
ATOM 656 C C . SER A 1 81 ? 6.703 17.049 -16.658 1.00 34.97 81 SER A C 1
ATOM 658 O O . SER A 1 81 ? 6.378 17.746 -17.614 1.00 34.97 81 SER A O 1
ATOM 660 N N . LEU A 1 82 ? 6.953 17.586 -15.455 1.00 35.84 82 LEU A N 1
ATOM 661 C CA . LEU A 1 82 ? 6.967 19.038 -15.208 1.00 35.84 82 LEU A CA 1
ATOM 662 C C . LEU A 1 82 ? 8.122 19.747 -15.933 1.00 35.84 82 LEU A C 1
ATOM 664 O O . LEU A 1 82 ? 8.016 20.934 -16.237 1.00 35.84 82 LEU A O 1
ATOM 668 N N . SER A 1 83 ? 9.200 19.023 -16.248 1.00 35.81 83 SER A N 1
ATOM 669 C CA . SER A 1 83 ? 10.349 19.534 -17.005 1.00 35.81 83 SER A CA 1
ATOM 670 C C . SER A 1 83 ? 10.231 19.342 -18.522 1.00 35.81 83 SER A C 1
ATOM 672 O O . SER A 1 83 ? 11.080 19.845 -19.258 1.00 35.81 83 SER A O 1
ATOM 674 N N . MET A 1 84 ? 9.192 18.655 -19.018 1.00 35.38 84 MET A N 1
ATOM 675 C CA . MET A 1 84 ? 9.029 18.356 -20.443 1.00 35.38 84 MET A CA 1
ATOM 676 C C . MET A 1 84 ? 7.709 18.893 -20.996 1.00 35.38 84 MET A C 1
ATOM 678 O O . MET A 1 84 ? 6.666 18.254 -20.906 1.00 35.38 84 MET A O 1
ATOM 682 N N . ASP A 1 85 ? 7.811 20.051 -21.647 1.00 39.47 85 ASP A N 1
ATOM 683 C CA . ASP A 1 85 ? 6.815 20.657 -22.532 1.00 39.47 85 ASP A CA 1
ATOM 684 C C . ASP A 1 85 ? 5.417 20.906 -21.945 1.00 39.47 85 ASP A C 1
ATOM 686 O O . ASP A 1 85 ? 4.540 20.040 -21.915 1.00 39.47 85 ASP A O 1
ATOM 690 N N . LYS A 1 86 ? 5.120 22.188 -21.687 1.00 42.31 86 LYS A N 1
ATOM 691 C CA . LYS A 1 86 ? 3.755 22.697 -21.442 1.00 42.31 86 LYS A CA 1
ATOM 692 C C . LYS A 1 86 ? 2.746 22.290 -22.536 1.00 42.31 86 LYS A C 1
ATOM 694 O O . LYS A 1 86 ? 1.540 22.356 -22.311 1.00 42.31 86 LYS A O 1
ATOM 699 N N . GLN A 1 87 ? 3.211 21.855 -23.713 1.00 39.94 87 GLN A N 1
ATOM 700 C CA . GLN A 1 87 ? 2.365 21.346 -24.794 1.00 39.94 87 GLN A CA 1
ATOM 701 C C . GLN A 1 87 ? 1.847 19.911 -24.562 1.00 39.94 87 GLN A C 1
ATOM 703 O O . GLN A 1 87 ? 0.720 19.622 -24.967 1.00 39.94 87 GLN A O 1
ATOM 708 N N . LYS A 1 88 ? 2.577 19.032 -23.851 1.00 41.19 88 LYS A N 1
ATOM 709 C CA . LYS A 1 88 ? 2.118 17.657 -23.537 1.00 41.19 88 LYS A CA 1
ATOM 710 C C . LYS A 1 88 ? 0.985 17.614 -22.506 1.00 41.19 88 LYS A C 1
ATOM 712 O O . LYS A 1 88 ? 0.198 16.669 -22.496 1.00 41.19 88 LYS A O 1
ATOM 717 N N . ALA A 1 89 ? 0.814 18.678 -21.722 1.00 43.03 89 ALA A N 1
ATOM 718 C CA . ALA A 1 89 ? -0.306 18.836 -20.793 1.00 43.03 89 ALA A CA 1
ATOM 719 C C . ALA A 1 89 ? -1.689 18.930 -21.484 1.00 43.03 89 ALA A C 1
ATOM 721 O O . ALA A 1 89 ? -2.718 18.844 -20.814 1.00 43.03 89 ALA A O 1
ATOM 722 N N . LYS A 1 90 ? -1.752 19.109 -22.817 1.00 40.53 90 LYS A N 1
ATOM 723 C CA . LYS A 1 90 ? -3.018 19.229 -23.569 1.00 40.53 90 LYS A CA 1
ATOM 724 C C . LYS A 1 90 ? -3.763 17.900 -23.786 1.00 40.53 90 LYS A C 1
ATOM 726 O O . LYS A 1 90 ? -4.959 17.945 -24.045 1.00 40.53 90 LYS A O 1
ATOM 731 N N . GLY A 1 91 ? -3.096 16.746 -23.667 1.00 41.00 91 GLY A N 1
ATOM 732 C CA . GLY A 1 91 ? -3.707 15.413 -23.840 1.00 41.00 91 GLY A CA 1
ATOM 733 C C . GLY A 1 91 ? -3.998 14.662 -22.536 1.00 41.00 91 GLY A C 1
ATOM 734 O O . GLY A 1 91 ? -4.484 13.534 -22.566 1.00 41.00 91 GLY A O 1
ATOM 735 N N . GLN A 1 92 ? -3.674 15.261 -21.391 1.00 45.25 92 GLN A N 1
ATOM 736 C CA . GLN A 1 92 ? -3.836 14.632 -20.086 1.00 45.25 92 GLN A CA 1
ATOM 737 C C . GLN A 1 92 ? -5.281 14.802 -19.602 1.00 45.25 92 GLN A C 1
ATOM 739 O O . GLN A 1 92 ? -5.850 15.888 -19.760 1.00 45.25 92 GLN A O 1
ATOM 744 N N . PRO A 1 93 ? -5.896 13.770 -18.996 1.00 42.62 93 PRO A N 1
ATOM 745 C CA . PRO A 1 93 ? -7.192 13.921 -18.368 1.00 42.62 93 PRO A CA 1
ATOM 746 C C . PRO A 1 93 ? -7.051 14.938 -17.238 1.00 42.62 93 PRO A C 1
ATOM 748 O O . PRO A 1 93 ? -6.539 14.634 -16.162 1.00 42.62 93 PRO A O 1
ATOM 751 N N . ARG A 1 94 ? -7.516 16.167 -17.484 1.00 46.00 94 ARG A N 1
ATOM 752 C CA . ARG A 1 94 ? -7.704 17.172 -16.442 1.00 46.00 94 ARG A CA 1
ATOM 753 C C . ARG A 1 94 ? -8.794 16.651 -15.514 1.00 46.00 94 ARG A C 1
ATOM 755 O O . ARG A 1 94 ? -9.979 16.887 -15.718 1.00 46.00 94 ARG A O 1
ATOM 762 N N . LEU A 1 95 ? -8.383 15.937 -14.475 1.00 44.91 95 LEU A N 1
ATOM 763 C CA . LEU A 1 95 ? -9.236 15.425 -13.400 1.00 44.91 95 LEU A CA 1
ATOM 764 C C . LEU A 1 95 ? -9.894 16.574 -12.578 1.00 44.91 95 LEU A C 1
ATOM 766 O O . LEU A 1 95 ? -10.597 16.295 -11.613 1.00 44.91 95 LEU A O 1
ATOM 770 N N . HIS A 1 96 ? -9.775 17.851 -12.986 1.00 40.19 96 HIS A N 1
ATOM 771 C CA . HIS A 1 96 ? -10.644 18.950 -12.529 1.00 40.19 96 HIS A CA 1
ATOM 772 C C . HIS A 1 96 ? -12.143 18.650 -12.751 1.00 40.19 96 HIS A C 1
ATOM 774 O O . HIS A 1 96 ? -12.983 19.159 -12.016 1.00 40.19 96 HIS A O 1
ATOM 780 N N . SER A 1 97 ? -12.490 17.751 -13.682 1.00 44.88 97 SER A N 1
ATOM 781 C CA . SER A 1 97 ? -13.841 17.185 -13.846 1.00 44.88 97 SER A CA 1
ATOM 782 C C . SER A 1 97 ? -13.974 15.753 -13.286 1.00 44.88 97 SER A C 1
ATOM 784 O O . SER A 1 97 ? -14.754 14.941 -13.788 1.00 44.88 97 SER A O 1
ATOM 786 N N . SER A 1 98 ? -13.229 15.419 -12.220 1.00 43.53 98 SER A N 1
ATOM 787 C CA . SER A 1 98 ? -13.132 14.077 -11.598 1.00 43.53 98 SER A CA 1
ATOM 788 C C . SER A 1 98 ? -14.457 13.407 -11.229 1.00 43.53 98 SER A C 1
ATOM 790 O O . SER A 1 98 ? -14.468 12.208 -10.957 1.00 43.53 98 SER A O 1
ATOM 792 N N . LYS A 1 99 ? -15.591 14.111 -11.261 1.00 49.94 99 LYS A N 1
ATOM 793 C CA . LYS A 1 99 ? -16.909 13.493 -11.088 1.00 49.94 99 LYS A CA 1
ATOM 794 C C . LYS A 1 99 ? -17.312 12.557 -12.244 1.00 49.94 99 LYS A C 1
ATOM 796 O O . LYS A 1 99 ? -18.226 11.768 -12.043 1.00 49.94 99 LYS A O 1
ATOM 801 N N . GLN A 1 100 ? -16.636 12.580 -13.404 1.00 54.44 100 GLN A N 1
ATOM 802 C CA . GLN A 1 100 ? -17.066 11.811 -14.591 1.00 54.44 100 GLN A CA 1
ATOM 803 C C . GLN A 1 100 ? -16.052 10.812 -15.178 1.00 54.44 100 GLN A C 1
ATOM 805 O O . GLN A 1 100 ? -16.418 10.026 -16.052 1.00 54.44 100 GLN A O 1
ATOM 810 N N . LEU A 1 101 ? -14.798 10.775 -14.716 1.00 66.00 101 LEU A N 1
ATOM 811 C CA . LEU A 1 101 ? -13.818 9.832 -15.270 1.00 66.00 101 LEU A CA 1
ATOM 812 C C . LEU A 1 101 ? -14.014 8.420 -14.701 1.00 66.00 101 LEU A C 1
ATOM 814 O O . LEU A 1 101 ? -13.995 8.202 -13.486 1.00 66.00 101 LEU A O 1
ATOM 818 N N . ARG A 1 102 ? -14.182 7.440 -15.597 1.00 77.31 102 ARG A N 1
ATOM 819 C CA . ARG A 1 102 ? -14.263 6.017 -15.241 1.00 77.31 102 ARG A CA 1
ATOM 820 C C . ARG A 1 102 ? -12.898 5.540 -14.728 1.00 77.31 102 ARG A C 1
ATOM 822 O O . ARG A 1 102 ? -11.865 5.894 -15.287 1.00 77.31 102 ARG A O 1
ATOM 829 N N . THR A 1 103 ? -12.880 4.689 -13.697 1.00 81.69 103 THR A N 1
ATOM 830 C CA . THR A 1 103 ? -11.629 4.198 -13.080 1.00 81.69 103 THR A CA 1
ATOM 831 C C . THR A 1 103 ? -10.677 3.546 -14.088 1.00 81.69 103 THR A C 1
ATOM 833 O O . THR A 1 103 ? -9.481 3.805 -14.025 1.00 81.69 103 THR A O 1
ATOM 836 N N . HIS A 1 104 ? -11.183 2.764 -15.050 1.00 83.38 104 HIS A N 1
ATOM 837 C CA . HIS A 1 104 ? -10.335 2.121 -16.064 1.00 83.38 104 HIS A CA 1
ATOM 838 C C . HIS A 1 104 ? -9.574 3.142 -16.929 1.00 83.38 104 HIS A C 1
ATOM 840 O O . HIS A 1 104 ? -8.452 2.881 -17.342 1.00 83.38 104 HIS A O 1
ATOM 846 N N . THR A 1 105 ? -10.156 4.321 -17.179 1.00 79.31 105 THR A N 1
ATOM 847 C CA . THR A 1 105 ? -9.500 5.393 -17.935 1.00 79.31 105 THR A CA 1
ATOM 848 C C . THR A 1 105 ? -8.293 5.922 -17.168 1.00 79.31 105 THR A C 1
ATOM 850 O O . THR A 1 105 ? -7.242 6.143 -17.759 1.00 79.31 105 THR A O 1
ATOM 853 N N . VAL A 1 106 ? -8.425 6.066 -15.845 1.00 77.19 106 VAL A N 1
ATOM 854 C CA . VAL A 1 106 ? -7.327 6.488 -14.965 1.00 77.19 106 VAL A CA 1
ATOM 855 C C . VAL A 1 106 ? -6.245 5.410 -14.892 1.00 77.19 106 VAL A C 1
ATOM 857 O O . VAL A 1 106 ? -5.073 5.743 -14.998 1.00 77.19 106 VAL A O 1
ATOM 860 N N . VAL A 1 107 ? -6.621 4.131 -14.777 1.00 83.81 107 VAL A N 1
ATOM 861 C CA . VAL A 1 107 ? -5.671 3.001 -14.787 1.00 83.81 107 VAL A CA 1
ATOM 862 C C . VAL A 1 107 ? -4.862 2.978 -16.082 1.00 83.81 107 VAL A C 1
ATOM 864 O O . VAL A 1 107 ? -3.639 3.014 -16.023 1.00 83.81 107 VAL A O 1
ATOM 867 N N . ASN A 1 108 ? -5.526 2.992 -17.241 1.00 81.56 108 ASN A N 1
ATOM 868 C CA . ASN A 1 108 ? -4.852 2.954 -18.542 1.00 81.56 108 ASN A CA 1
ATOM 869 C C . ASN A 1 108 ? -3.941 4.167 -18.748 1.00 81.56 108 ASN A C 1
ATOM 871 O O . ASN A 1 108 ? -2.850 4.043 -19.302 1.00 81.56 108 ASN A O 1
ATOM 875 N N . TRP A 1 109 ? -4.391 5.345 -18.308 1.00 75.81 109 TRP A N 1
ATOM 876 C CA . TRP A 1 109 ? -3.585 6.557 -18.364 1.00 75.81 109 TRP A CA 1
ATOM 877 C C . TRP A 1 109 ? -2.337 6.436 -17.484 1.00 75.81 109 TRP A C 1
ATOM 879 O O . TRP A 1 109 ? -1.241 6.678 -17.973 1.00 75.81 109 TRP A O 1
ATOM 889 N N . LEU A 1 110 ? -2.477 5.990 -16.232 1.00 75.69 110 LEU A N 1
ATOM 890 C CA . LEU A 1 110 ? -1.344 5.778 -15.328 1.00 75.69 110 LEU A CA 1
ATOM 891 C C . LEU A 1 110 ? -0.366 4.733 -15.863 1.00 75.69 110 LEU A C 1
ATOM 893 O O . LEU A 1 110 ? 0.832 4.978 -15.880 1.00 75.69 110 LEU A O 1
ATOM 897 N N . GLU A 1 111 ? -0.864 3.592 -16.333 1.00 78.94 111 GLU A N 1
ATOM 898 C CA . GLU A 1 111 ? -0.040 2.518 -16.892 1.00 78.94 111 GLU A CA 1
ATOM 899 C C . GLU A 1 111 ? 0.796 3.005 -18.085 1.00 78.94 111 GLU A C 1
ATOM 901 O O . GLU A 1 111 ? 1.991 2.710 -18.170 1.00 78.94 111 GLU A O 1
ATOM 906 N N . LYS A 1 112 ? 0.178 3.801 -18.969 1.00 71.38 112 LYS A N 1
ATOM 907 C CA . LYS A 1 112 ? 0.826 4.382 -20.147 1.00 71.38 112 LYS A CA 1
ATOM 90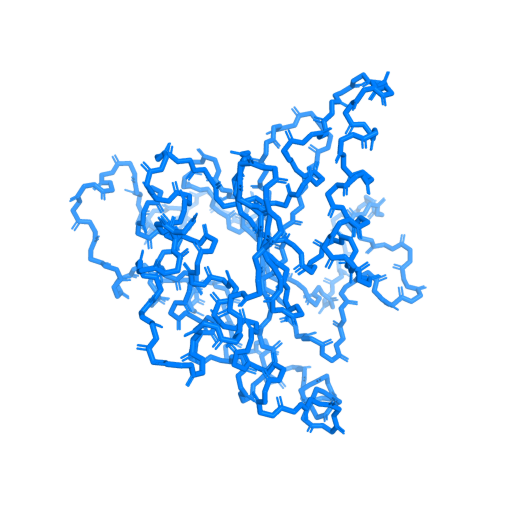8 C C . LYS A 1 112 ? 1.810 5.490 -19.784 1.00 71.38 112 LYS A C 1
ATOM 910 O O . LYS A 1 112 ? 2.959 5.429 -20.210 1.00 71.38 112 LYS A O 1
ATOM 915 N N . GLU A 1 113 ? 1.371 6.504 -19.043 1.00 69.94 113 GLU A N 1
ATOM 916 C CA . GLU A 1 113 ? 2.197 7.680 -18.754 1.00 69.94 113 GLU A CA 1
ATOM 917 C C . GLU A 1 113 ? 3.368 7.333 -17.845 1.00 69.94 113 GLU A C 1
ATOM 919 O O . GLU A 1 113 ? 4.463 7.835 -18.058 1.00 69.94 113 GLU A O 1
ATOM 924 N N . MET A 1 114 ? 3.177 6.429 -16.883 1.00 68.75 114 MET A N 1
ATOM 925 C CA . MET A 1 114 ? 4.268 5.941 -16.041 1.00 68.75 114 MET A CA 1
ATOM 926 C C . MET A 1 114 ? 5.178 4.963 -16.799 1.00 68.75 114 MET A C 1
ATOM 928 O O . MET A 1 114 ? 6.250 4.627 -16.316 1.00 68.75 114 MET A O 1
ATOM 932 N N . GLY A 1 115 ? 4.782 4.493 -17.987 1.00 71.25 115 GLY A N 1
ATOM 933 C CA . GLY A 1 115 ? 5.589 3.578 -18.791 1.00 71.25 115 GLY A CA 1
ATOM 934 C C . GLY A 1 115 ? 5.871 2.247 -18.091 1.00 71.25 115 GLY A C 1
ATOM 935 O O . GLY A 1 115 ? 6.963 1.707 -18.261 1.00 71.25 115 GLY A O 1
ATOM 936 N N . LEU A 1 116 ? 4.912 1.715 -17.316 1.00 73.94 116 LEU A N 1
ATOM 937 C CA . LEU A 1 116 ? 5.127 0.563 -16.422 1.00 73.94 116 LEU A CA 1
ATOM 938 C C . LEU A 1 116 ? 5.711 -0.659 -17.142 1.00 73.94 116 LEU A C 1
ATOM 940 O O . LEU A 1 116 ? 6.625 -1.295 -16.631 1.00 73.94 116 LEU A O 1
ATOM 944 N N . ILE A 1 117 ? 5.234 -0.960 -18.352 1.00 82.00 117 ILE A N 1
ATOM 945 C CA . ILE A 1 117 ? 5.740 -2.092 -19.143 1.00 82.00 117 ILE A CA 1
ATOM 946 C C . ILE A 1 117 ? 7.216 -1.904 -19.512 1.00 82.00 117 ILE A C 1
ATOM 948 O O . ILE A 1 117 ? 8.021 -2.816 -19.334 1.00 82.00 117 ILE A O 1
ATOM 952 N N . ASN A 1 118 ? 7.592 -0.711 -19.979 1.00 70.94 118 ASN A N 1
ATOM 953 C CA . ASN A 1 118 ? 8.986 -0.409 -20.306 1.00 70.94 118 ASN A CA 1
ATOM 954 C C . ASN A 1 118 ? 9.866 -0.435 -19.054 1.00 70.94 118 ASN A C 1
ATOM 956 O O . ASN A 1 118 ? 10.980 -0.944 -19.108 1.00 70.94 118 ASN A O 1
ATOM 960 N N . TYR A 1 119 ? 9.349 0.072 -17.935 1.00 72.75 119 TYR A N 1
ATOM 961 C CA . TYR A 1 119 ? 10.020 0.033 -16.643 1.00 72.75 119 TYR A CA 1
ATOM 962 C C . TYR A 1 119 ? 10.289 -1.413 -16.190 1.00 72.75 119 TYR A C 1
ATOM 964 O O . TYR A 1 119 ? 11.422 -1.745 -15.857 1.00 72.75 119 TYR A O 1
ATOM 972 N N . PHE A 1 120 ? 9.308 -2.319 -16.277 1.00 81.75 120 PHE A N 1
ATOM 973 C CA . PHE A 1 120 ? 9.529 -3.735 -15.955 1.00 81.75 120 PHE A CA 1
ATOM 974 C C . PHE A 1 120 ? 10.568 -4.394 -16.868 1.00 81.75 120 PHE A C 1
ATOM 976 O O . PHE A 1 120 ? 11.437 -5.112 -16.375 1.00 81.75 120 PHE A O 1
ATOM 983 N N . ASN A 1 121 ? 10.542 -4.095 -18.170 1.00 77.88 121 ASN A N 1
ATOM 984 C CA . ASN A 1 121 ? 11.528 -4.612 -19.124 1.00 77.88 121 ASN A CA 1
ATOM 985 C C . ASN A 1 121 ? 12.961 -4.120 -18.842 1.00 77.88 121 ASN A C 1
ATOM 987 O O . ASN A 1 121 ? 13.932 -4.759 -19.229 1.00 77.88 121 ASN A O 1
ATOM 991 N N . GLN A 1 122 ? 13.121 -2.977 -18.174 1.00 74.38 122 GLN A N 1
ATOM 992 C CA . GLN A 1 122 ? 14.433 -2.434 -17.802 1.00 74.38 122 GLN A CA 1
ATOM 993 C C . GLN A 1 122 ? 14.934 -2.947 -16.444 1.00 74.38 122 GLN A C 1
ATOM 995 O O . GLN A 1 122 ? 16.097 -2.739 -16.099 1.00 74.38 122 GLN A O 1
ATOM 1000 N N . HIS A 1 123 ? 14.080 -3.619 -15.667 1.00 74.19 123 HIS A N 1
ATOM 1001 C CA . HIS A 1 123 ? 14.352 -3.994 -14.278 1.00 74.19 123 HIS A CA 1
ATOM 1002 C C . HIS A 1 123 ? 14.131 -5.484 -13.997 1.00 74.19 123 HIS A C 1
ATOM 1004 O O . HIS A 1 123 ? 13.752 -5.860 -12.885 1.00 74.19 123 HIS A O 1
ATOM 1010 N N . HIS A 1 124 ? 14.420 -6.340 -14.983 1.00 81.62 124 HIS A N 1
ATOM 1011 C CA . HIS A 1 124 ? 14.318 -7.797 -14.856 1.00 81.62 124 HIS A CA 1
ATOM 1012 C C . HIS A 1 124 ? 15.042 -8.341 -13.616 1.00 81.62 124 HIS A C 1
ATOM 1014 O O . HIS A 1 124 ? 14.437 -9.087 -12.856 1.00 81.62 124 HIS A O 1
ATOM 1020 N N . ASP A 1 125 ? 16.266 -7.893 -13.327 1.00 78.00 125 ASP A N 1
ATOM 1021 C CA . ASP A 1 125 ? 17.023 -8.366 -12.157 1.00 78.00 125 ASP A CA 1
ATOM 1022 C C . ASP A 1 125 ? 16.327 -8.063 -10.821 1.00 78.00 125 ASP A C 1
ATOM 1024 O O . ASP A 1 125 ? 16.370 -8.861 -9.885 1.00 78.00 125 ASP A O 1
ATOM 1028 N N . ALA A 1 126 ? 15.679 -6.898 -10.707 1.00 78.62 126 ALA A N 1
ATOM 1029 C CA . ALA A 1 126 ? 14.929 -6.531 -9.507 1.00 78.62 126 ALA A CA 1
ATOM 1030 C C . ALA A 1 126 ? 13.659 -7.381 -9.367 1.00 78.62 126 ALA A C 1
ATOM 1032 O O . ALA A 1 126 ? 13.302 -7.779 -8.258 1.00 78.62 126 ALA A O 1
ATOM 1033 N N . ILE A 1 127 ? 13.002 -7.681 -10.489 1.00 85.56 127 ILE A N 1
ATOM 1034 C CA . ILE A 1 127 ? 11.831 -8.559 -10.535 1.00 85.56 127 ILE A CA 1
ATOM 1035 C C . ILE A 1 127 ? 12.221 -9.990 -10.150 1.00 85.56 127 ILE A C 1
ATOM 1037 O O . ILE A 1 127 ? 11.522 -10.610 -9.356 1.00 85.56 127 ILE A O 1
ATOM 1041 N N . GLU A 1 128 ? 13.348 -10.503 -10.642 1.00 87.31 128 GLU A N 1
ATOM 1042 C CA . GLU A 1 128 ? 13.842 -11.835 -10.281 1.00 87.31 128 GLU A CA 1
ATOM 1043 C C . GLU A 1 128 ? 14.228 -11.917 -8.797 1.00 87.31 128 GLU A C 1
ATOM 1045 O O . GLU A 1 128 ? 13.866 -12.880 -8.122 1.00 87.31 128 GLU A O 1
ATOM 1050 N N . ARG A 1 129 ? 14.849 -10.873 -8.225 1.00 84.00 129 ARG A N 1
ATOM 1051 C CA . ARG A 1 129 ? 15.084 -10.804 -6.769 1.00 84.00 129 ARG A CA 1
ATOM 1052 C C . ARG A 1 129 ? 13.791 -10.818 -5.962 1.00 84.00 129 ARG A C 1
ATOM 1054 O O . ARG A 1 129 ? 13.709 -11.523 -4.957 1.00 84.00 129 ARG A O 1
ATOM 1061 N N . TRP A 1 130 ? 12.785 -10.056 -6.391 1.00 88.00 130 TRP A N 1
ATOM 1062 C CA . TRP A 1 130 ? 11.460 -10.096 -5.772 1.00 88.00 130 TRP A CA 1
ATOM 1063 C C . TRP A 1 130 ? 10.892 -11.515 -5.825 1.00 88.00 130 TRP A C 1
ATOM 1065 O O . TRP A 1 130 ? 10.543 -12.074 -4.789 1.00 88.00 130 TRP A O 1
ATOM 1075 N N . ARG A 1 131 ? 10.895 -12.131 -7.012 1.00 88.69 131 ARG A N 1
ATOM 1076 C CA . ARG A 1 131 ? 10.377 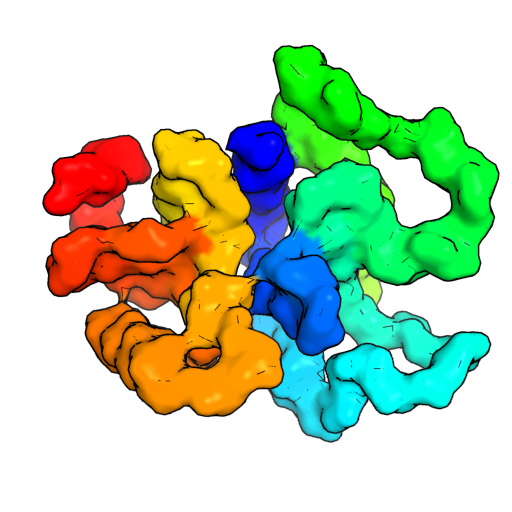-13.485 -7.231 1.00 88.69 131 ARG A CA 1
ATOM 1077 C C . ARG A 1 131 ? 11.089 -14.548 -6.401 1.00 88.69 131 ARG A C 1
ATOM 1079 O O . ARG A 1 131 ? 10.438 -15.482 -5.950 1.00 88.69 131 ARG A O 1
ATOM 1086 N N . GLY A 1 132 ? 12.392 -14.393 -6.181 1.00 88.06 132 GLY A N 1
ATOM 1087 C CA . GLY A 1 132 ? 13.193 -15.313 -5.378 1.00 88.06 132 GLY A CA 1
ATOM 1088 C C . GLY A 1 132 ? 13.026 -15.164 -3.862 1.00 88.06 132 GLY A C 1
ATOM 1089 O O . GLY A 1 132 ? 13.505 -16.022 -3.128 1.00 88.06 132 GLY A O 1
ATOM 1090 N N . THR A 1 133 ? 12.385 -14.095 -3.377 1.00 84.69 133 THR A N 1
ATOM 1091 C CA . THR A 1 133 ? 12.309 -13.783 -1.933 1.00 84.69 133 THR A CA 1
ATOM 1092 C C . THR A 1 133 ? 10.891 -13.665 -1.382 1.00 84.69 133 THR A C 1
ATOM 1094 O O . THR A 1 133 ? 10.696 -13.816 -0.177 1.00 84.69 133 THR A O 1
ATOM 1097 N N . TYR A 1 134 ? 9.891 -13.403 -2.224 1.00 86.75 134 TYR A N 1
ATOM 1098 C CA . TYR A 1 134 ? 8.514 -13.233 -1.768 1.00 86.75 134 TYR A CA 1
ATOM 1099 C C . TYR A 1 134 ? 7.787 -14.558 -1.511 1.00 86.75 134 TYR A C 1
ATOM 1101 O O . TYR A 1 134 ? 8.106 -15.603 -2.076 1.00 86.75 134 TYR A O 1
ATOM 1109 N N . THR A 1 135 ? 6.738 -14.489 -0.693 1.00 92.31 135 THR A N 1
ATOM 1110 C CA . THR A 1 135 ? 5.750 -15.561 -0.540 1.00 92.31 135 THR A CA 1
ATOM 1111 C C . THR A 1 135 ? 4.397 -15.096 -1.065 1.00 92.31 135 THR A C 1
ATOM 1113 O O . THR A 1 135 ? 4.106 -13.896 -1.078 1.00 92.31 135 THR A O 1
ATOM 1116 N N . VAL A 1 136 ? 3.538 -16.045 -1.456 1.00 93.25 136 VAL A N 1
ATOM 1117 C CA . VAL A 1 136 ? 2.147 -15.747 -1.844 1.00 93.25 136 VAL A CA 1
ATOM 1118 C C . VAL A 1 136 ? 1.455 -14.946 -0.741 1.00 93.25 136 VAL A C 1
ATOM 1120 O O . VAL A 1 136 ? 0.883 -13.898 -1.011 1.00 93.25 136 VAL A O 1
ATOM 1123 N N . GLU A 1 137 ? 1.597 -15.373 0.514 1.00 94.75 137 GLU A N 1
ATOM 1124 C CA . GLU A 1 137 ? 1.039 -14.664 1.668 1.00 94.75 137 GLU A CA 1
ATOM 1125 C C . GLU A 1 137 ? 1.555 -13.222 1.790 1.00 94.75 137 GLU A C 1
ATOM 1127 O O . GLU A 1 137 ? 0.761 -12.315 2.027 1.00 94.75 137 GLU A O 1
ATOM 1132 N N . ALA A 1 138 ? 2.857 -12.978 1.607 1.00 92.31 138 ALA A N 1
ATOM 1133 C CA . ALA A 1 138 ? 3.410 -11.626 1.673 1.00 92.31 138 ALA A CA 1
ATOM 1134 C C . ALA A 1 138 ? 2.833 -10.714 0.576 1.00 92.31 138 ALA A C 1
ATOM 1136 O O . ALA A 1 138 ? 2.499 -9.560 0.852 1.00 92.31 138 ALA A O 1
ATOM 1137 N N . ALA A 1 139 ? 2.668 -11.239 -0.642 1.00 94.31 139 ALA A N 1
ATOM 1138 C CA . ALA A 1 139 ? 2.055 -10.500 -1.741 1.00 94.31 139 ALA A CA 1
ATOM 1139 C C . ALA A 1 139 ? 0.568 -10.205 -1.484 1.00 94.31 139 ALA A C 1
ATOM 1141 O O . ALA A 1 139 ? 0.122 -9.075 -1.686 1.00 94.31 139 ALA A O 1
ATOM 1142 N N . GLU A 1 140 ? -0.197 -11.191 -1.005 1.00 95.56 140 GLU A N 1
ATOM 1143 C CA . GLU A 1 140 ? -1.618 -11.009 -0.683 1.00 95.56 140 GLU A CA 1
ATOM 1144 C C . GLU A 1 140 ? -1.820 -10.005 0.454 1.00 95.56 140 GLU A C 1
ATOM 1146 O O . GLU A 1 140 ? -2.681 -9.128 0.353 1.00 95.56 140 GLU A O 1
ATOM 1151 N N . LYS A 1 141 ? -0.996 -10.073 1.507 1.00 95.56 141 LYS A N 1
ATOM 1152 C CA . LYS A 1 141 ? -1.027 -9.093 2.598 1.00 95.56 141 LYS A CA 1
ATOM 1153 C C . LYS A 1 141 ? -0.789 -7.685 2.081 1.00 95.56 141 LYS A C 1
ATOM 1155 O O . LYS A 1 141 ? -1.562 -6.797 2.417 1.00 95.56 141 LYS A O 1
ATOM 1160 N N . TYR A 1 142 ? 0.225 -7.484 1.239 1.00 95.19 142 TYR A N 1
ATOM 1161 C CA . TYR A 1 142 ? 0.522 -6.167 0.682 1.00 95.19 142 TYR A CA 1
ATOM 1162 C C . TYR A 1 142 ? -0.641 -5.613 -0.153 1.00 95.19 142 TYR A C 1
ATOM 1164 O O . TYR A 1 142 ? -1.066 -4.472 0.039 1.00 95.19 142 TYR A O 1
ATOM 1172 N N . ILE A 1 143 ? -1.212 -6.430 -1.042 1.00 95.56 143 ILE A N 1
ATOM 1173 C CA . ILE A 1 143 ? -2.365 -6.035 -1.865 1.00 95.56 143 ILE A CA 1
ATOM 1174 C C . ILE A 1 143 ? -3.563 -5.673 -0.976 1.00 95.56 143 ILE A C 1
ATOM 1176 O O . ILE A 1 143 ? -4.215 -4.647 -1.198 1.00 95.56 143 ILE A O 1
ATOM 1180 N N . LEU A 1 144 ? -3.823 -6.472 0.062 1.00 96.19 144 LEU A N 1
ATOM 1181 C CA . LEU A 1 144 ? -4.887 -6.216 1.027 1.00 96.19 144 LEU A CA 1
ATOM 1182 C C . LEU A 1 144 ? -4.640 -4.933 1.835 1.00 96.19 144 LEU A C 1
ATOM 1184 O O . LEU A 1 144 ? -5.575 -4.153 2.015 1.00 96.19 144 LEU A O 1
ATOM 1188 N N . THR A 1 145 ? -3.401 -4.665 2.257 1.00 96.44 145 THR A N 1
ATOM 1189 C CA . THR A 1 145 ? -3.005 -3.415 2.924 1.00 96.44 145 THR A CA 1
ATOM 1190 C C . THR A 1 145 ? -3.360 -2.202 2.071 1.00 96.44 145 THR A C 1
ATOM 1192 O O . THR A 1 145 ? -4.023 -1.288 2.560 1.00 96.44 145 THR A O 1
ATOM 1195 N N . ILE A 1 146 ? -2.973 -2.195 0.789 1.00 95.19 146 ILE A N 1
ATOM 1196 C CA . ILE A 1 146 ? -3.264 -1.078 -0.123 1.00 95.19 146 ILE A CA 1
ATOM 1197 C C . ILE A 1 146 ? -4.774 -0.913 -0.336 1.00 95.19 146 ILE A C 1
ATOM 1199 O O . ILE A 1 146 ? -5.271 0.216 -0.362 1.00 95.19 146 ILE A O 1
ATOM 1203 N N . ASN A 1 147 ? -5.520 -2.016 -0.441 1.00 95.25 147 ASN A N 1
ATOM 1204 C CA . ASN A 1 147 ? -6.977 -1.975 -0.565 1.00 95.25 147 ASN A CA 1
ATOM 1205 C C . ASN A 1 147 ? -7.638 -1.343 0.670 1.00 95.25 147 ASN A C 1
ATOM 1207 O O . ASN A 1 147 ? -8.383 -0.370 0.548 1.00 95.25 147 ASN A O 1
ATOM 1211 N N . LEU A 1 148 ? -7.331 -1.858 1.866 1.00 95.94 148 LEU A N 1
ATOM 1212 C CA . LEU A 1 148 ? -7.887 -1.378 3.135 1.00 95.94 148 LEU A CA 1
ATOM 1213 C C . LEU A 1 148 ? -7.536 0.089 3.385 1.00 95.94 148 LEU A C 1
ATOM 1215 O O . LEU A 1 148 ? -8.422 0.898 3.663 1.00 95.94 148 LEU A O 1
ATOM 1219 N N . ALA A 1 149 ? -6.265 0.453 3.211 1.00 94.31 149 ALA A N 1
ATOM 1220 C CA . ALA A 1 149 ? -5.805 1.825 3.36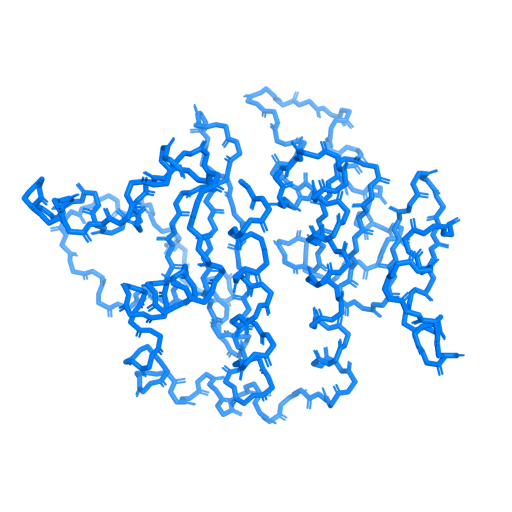0 1.00 94.31 149 ALA A CA 1
ATOM 1221 C C . ALA A 1 149 ? -6.504 2.765 2.364 1.00 94.31 149 ALA A C 1
ATOM 1223 O O . ALA A 1 149 ? -6.930 3.866 2.722 1.00 94.31 149 ALA A O 1
ATOM 1224 N N . GLY A 1 150 ? -6.688 2.316 1.120 1.00 91.06 150 GLY A N 1
ATOM 1225 C CA . GLY A 1 150 ? -7.367 3.088 0.090 1.00 91.06 150 GLY A CA 1
ATOM 1226 C C . GLY A 1 150 ? -8.870 3.271 0.331 1.00 91.06 150 GLY A C 1
ATOM 1227 O O . GLY A 1 150 ? -9.427 4.344 0.062 1.00 91.06 150 GLY A O 1
ATOM 1228 N N . LEU A 1 151 ? -9.532 2.246 0.868 1.00 92.44 151 LEU A N 1
ATOM 1229 C CA . LEU A 1 151 ? -10.924 2.311 1.306 1.00 92.44 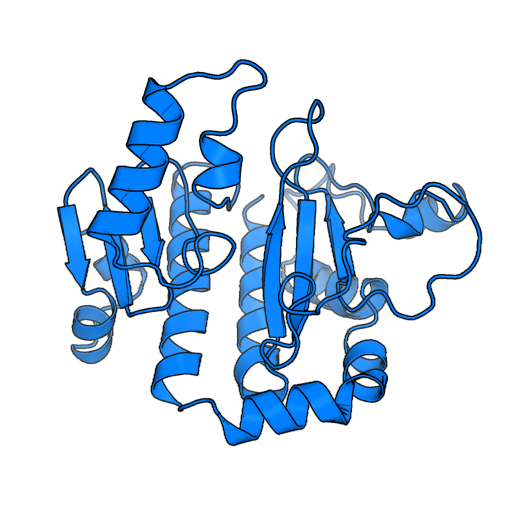151 LEU A CA 1
ATOM 1230 C C . LEU A 1 151 ? -11.081 3.257 2.504 1.00 92.44 151 LEU A C 1
ATOM 1232 O O . LEU A 1 151 ? -11.928 4.147 2.445 1.00 92.44 151 LEU A O 1
ATOM 1236 N N . ALA A 1 152 ? -10.220 3.154 3.520 1.00 92.12 152 ALA A N 1
ATOM 1237 C CA . ALA A 1 152 ? -10.219 4.048 4.679 1.00 92.12 152 ALA A CA 1
ATOM 1238 C C . ALA A 1 152 ? -10.017 5.522 4.280 1.00 92.12 152 ALA A C 1
ATOM 1240 O O . ALA A 1 152 ? -10.751 6.404 4.733 1.00 92.12 152 ALA A O 1
ATOM 1241 N N . ALA A 1 153 ? -9.068 5.798 3.379 1.00 86.88 153 ALA A N 1
ATOM 1242 C CA . ALA A 1 153 ? -8.862 7.138 2.832 1.00 86.88 153 ALA A CA 1
ATOM 1243 C C . ALA A 1 153 ? -10.104 7.641 2.073 1.00 86.88 153 ALA A C 1
ATOM 1245 O O . ALA A 1 153 ? -10.495 8.801 2.204 1.00 86.88 153 ALA A O 1
ATOM 1246 N N . THR A 1 154 ? -10.774 6.759 1.324 1.00 84.44 154 THR A N 1
ATOM 1247 C CA . THR A 1 154 ? -12.013 7.091 0.607 1.00 84.44 154 THR A CA 1
ATOM 1248 C C . THR A 1 154 ? -13.165 7.424 1.559 1.00 84.44 154 THR A C 1
ATOM 1250 O O . THR A 1 154 ? -13.868 8.402 1.311 1.00 84.44 154 THR A O 1
ATOM 1253 N N . GLU A 1 155 ? -13.360 6.646 2.630 1.00 86.25 155 GLU A N 1
ATOM 1254 C CA . GLU A 1 155 ? -14.400 6.883 3.647 1.00 86.25 155 GLU A CA 1
ATOM 1255 C C . GLU A 1 155 ? -14.266 8.266 4.290 1.00 86.25 155 GLU A C 1
ATOM 1257 O O . GLU A 1 155 ? -15.264 8.951 4.499 1.00 86.25 155 GLU A O 1
ATOM 1262 N N . ARG A 1 156 ? -13.028 8.704 4.551 1.00 82.06 156 ARG A N 1
ATOM 1263 C CA . ARG A 1 156 ? -12.734 9.997 5.189 1.00 82.06 156 ARG A CA 1
ATOM 1264 C C . ARG A 1 156 ? -12.560 11.154 4.197 1.00 82.06 156 ARG A C 1
ATOM 1266 O O . ARG A 1 156 ? -12.169 12.240 4.611 1.00 82.06 156 ARG A O 1
ATOM 1273 N N . ASN A 1 157 ? -12.818 10.936 2.901 1.00 75.69 157 ASN A N 1
ATOM 1274 C CA . ASN A 1 157 ? -12.516 11.891 1.823 1.00 75.69 157 ASN A CA 1
ATOM 1275 C C . ASN A 1 157 ? -11.097 12.489 1.956 1.00 75.69 157 ASN A C 1
ATOM 1277 O O . ASN A 1 157 ? -10.895 13.695 1.830 1.00 75.69 157 ASN A O 1
ATOM 1281 N N . SER A 1 158 ? -10.127 11.626 2.257 1.00 77.12 158 SER A N 1
ATOM 1282 C CA . SER A 1 158 ? -8.739 11.968 2.560 1.00 77.12 158 SER A CA 1
ATOM 1283 C C . SER A 1 158 ? -7.784 11.379 1.514 1.00 77.12 158 SER A C 1
ATOM 1285 O O . SER A 1 158 ? -8.183 10.594 0.645 1.00 77.12 158 SER A O 1
ATOM 1287 N N . LEU A 1 159 ? -6.511 11.768 1.590 1.00 75.44 159 LEU A N 1
ATOM 1288 C CA . LEU A 1 159 ? -5.437 11.182 0.793 1.00 75.44 159 LEU A CA 1
ATOM 1289 C C . LEU A 1 159 ? -4.962 9.874 1.436 1.00 75.44 159 LEU A C 1
ATOM 1291 O O . LEU A 1 159 ? -4.958 9.728 2.658 1.00 75.44 159 LEU A O 1
ATOM 1295 N N . LEU A 1 160 ? -4.539 8.933 0.591 1.00 83.81 160 LEU A N 1
ATOM 1296 C CA . LEU A 1 160 ? -3.755 7.785 1.031 1.00 83.81 160 LEU A CA 1
ATOM 1297 C C . LEU A 1 160 ? -2.337 8.275 1.343 1.00 83.81 160 LEU A C 1
ATOM 1299 O O . LEU A 1 160 ? -1.679 8.814 0.454 1.00 83.81 160 LEU A O 1
ATOM 1303 N N . VAL A 1 161 ? -1.891 8.097 2.583 1.00 84.31 161 VAL A N 1
ATOM 1304 C CA . VAL A 1 161 ? -0.613 8.620 3.088 1.00 84.31 161 VAL A CA 1
ATOM 1305 C C . VAL A 1 161 ? 0.116 7.588 3.949 1.00 84.31 161 VAL A C 1
ATOM 1307 O O . VAL A 1 161 ? -0.477 6.598 4.384 1.00 84.31 161 VAL A O 1
ATOM 1310 N N . THR A 1 162 ? 1.397 7.827 4.223 1.00 87.56 162 THR A N 1
ATOM 1311 C CA . THR A 1 162 ? 2.150 7.147 5.293 1.00 87.56 162 THR A CA 1
ATOM 1312 C C . THR A 1 162 ? 2.111 7.971 6.588 1.00 87.56 162 THR A C 1
ATOM 1314 O O . THR A 1 162 ? 1.812 9.171 6.538 1.00 87.56 162 THR A O 1
ATOM 1317 N N . PRO A 1 163 ? 2.441 7.386 7.759 1.00 86.88 163 PRO A N 1
ATOM 1318 C CA . PRO A 1 163 ? 2.562 8.155 8.998 1.00 86.88 163 PRO A CA 1
ATOM 1319 C C . PRO A 1 163 ? 3.548 9.323 8.864 1.00 86.88 163 PRO A C 1
ATOM 1321 O O . PRO A 1 163 ? 3.233 10.432 9.286 1.00 86.88 163 PRO A O 1
ATOM 1324 N N . GLY A 1 164 ? 4.688 9.107 8.194 1.00 80.62 164 GLY A N 1
ATOM 1325 C CA . GLY A 1 164 ? 5.663 10.159 7.889 1.00 80.62 164 GLY A CA 1
ATOM 1326 C C . GLY A 1 164 ? 5.050 11.344 7.143 1.00 80.62 164 GLY A C 1
ATOM 1327 O O . GLY A 1 164 ? 5.212 12.476 7.567 1.00 80.62 164 GLY A O 1
ATOM 1328 N N . GLN A 1 165 ? 4.253 11.098 6.100 1.00 78.12 165 GLN A N 1
ATOM 1329 C CA . GLN A 1 165 ? 3.600 12.182 5.354 1.00 78.12 165 GLN A CA 1
ATOM 1330 C C . GLN A 1 165 ? 2.481 12.885 6.135 1.00 78.12 165 GLN A C 1
ATOM 1332 O O . GLN A 1 165 ? 2.171 14.039 5.854 1.00 78.12 165 GLN A O 1
ATOM 1337 N N . CYS A 1 166 ? 1.831 12.183 7.066 1.00 79.75 166 CYS A N 1
ATOM 1338 C CA . CYS A 1 166 ? 0.709 12.714 7.840 1.00 79.75 166 CYS A CA 1
ATOM 1339 C C . CYS A 1 166 ? 1.152 13.561 9.039 1.00 79.75 166 CYS A C 1
ATOM 1341 O O . CYS A 1 166 ? 0.411 14.448 9.462 1.00 79.75 166 CYS A O 1
ATOM 1343 N N . TYR A 1 167 ? 2.321 13.254 9.599 1.00 76.94 167 TYR A N 1
ATOM 1344 C CA . TYR A 1 167 ? 2.856 13.866 10.815 1.00 76.94 167 TYR A CA 1
ATOM 1345 C C . TYR A 1 167 ? 4.226 14.525 10.584 1.00 76.94 167 TYR A C 1
ATOM 1347 O O . TYR A 1 167 ? 4.938 14.814 11.540 1.00 76.94 167 TYR A O 1
ATOM 1355 N N . ASP A 1 168 ? 4.621 14.769 9.334 1.00 70.12 168 ASP A N 1
ATOM 1356 C CA . ASP A 1 168 ? 5.744 15.661 9.042 1.00 70.12 168 ASP A CA 1
ATOM 1357 C C . ASP A 1 168 ? 5.304 17.103 9.294 1.00 70.12 168 ASP A C 1
ATOM 1359 O O . ASP A 1 168 ? 4.472 17.658 8.571 1.00 70.12 168 ASP A O 1
ATOM 1363 N N . SER A 1 169 ? 5.861 17.723 10.331 1.00 55.59 169 SER A N 1
ATOM 1364 C CA . SER A 1 169 ? 5.782 19.164 10.531 1.00 55.59 169 SER A CA 1
ATOM 1365 C C . SER A 1 169 ? 7.048 19.839 10.016 1.00 55.59 169 SER A C 1
ATOM 1367 O O . SER A 1 169 ? 8.157 19.349 10.183 1.00 55.59 169 SER A O 1
ATOM 1369 N N . TYR A 1 170 ? 6.873 21.018 9.416 1.00 52.53 170 TYR A N 1
ATOM 1370 C CA . TYR A 1 170 ? 7.970 21.907 9.008 1.00 52.53 170 TYR A CA 1
ATOM 1371 C C . TYR A 1 170 ? 8.824 22.390 10.199 1.00 52.53 170 TYR A C 1
ATOM 1373 O O . TYR A 1 170 ? 9.937 22.876 10.024 1.00 52.53 170 TYR A O 1
ATOM 1381 N N . TYR A 1 171 ? 8.288 22.252 11.411 1.00 50.06 171 TYR A N 1
ATOM 1382 C CA . TYR A 1 171 ? 8.950 22.536 12.674 1.00 50.06 171 TYR A CA 1
ATOM 1383 C C . TYR A 1 171 ? 9.171 21.220 13.408 1.00 50.06 171 TYR A C 1
ATOM 1385 O O . TYR A 1 171 ? 8.257 20.399 13.447 1.00 50.06 171 TYR A O 1
ATOM 1393 N N . ASP A 1 172 ? 10.359 21.039 13.974 1.00 57.66 172 ASP A N 1
ATOM 1394 C CA . ASP A 1 172 ? 10.725 19.893 14.805 1.00 57.66 172 ASP A CA 1
ATOM 1395 C C . ASP A 1 172 ? 9.725 19.779 15.973 1.00 57.66 172 ASP A C 1
ATOM 1397 O O . ASP A 1 172 ? 9.751 20.577 16.913 1.00 57.66 172 ASP A O 1
ATOM 1401 N N . ASN A 1 173 ? 8.741 18.883 15.843 1.00 72.19 173 ASN A N 1
ATOM 1402 C CA . ASN A 1 173 ? 7.657 18.716 16.806 1.00 72.19 173 ASN A CA 1
ATOM 1403 C C . ASN A 1 173 ? 7.750 17.316 17.404 1.00 72.19 173 ASN A C 1
ATOM 1405 O O . ASN A 1 173 ? 7.265 16.338 16.826 1.00 72.19 173 ASN A O 1
ATOM 1409 N N . SER A 1 174 ? 8.334 17.250 18.599 1.00 78.12 174 SER A N 1
ATOM 1410 C CA . SER A 1 174 ? 8.543 16.010 19.344 1.00 78.12 174 SER A CA 1
ATOM 1411 C C . SER A 1 174 ? 7.252 15.217 19.587 1.00 78.12 174 SER A C 1
ATOM 1413 O O . SER A 1 174 ? 7.301 13.992 19.680 1.00 78.12 174 SER A O 1
ATOM 1415 N N . GLU A 1 175 ? 6.084 15.870 19.621 1.00 83.50 175 GLU A N 1
ATOM 1416 C CA . GLU A 1 175 ? 4.787 15.196 19.737 1.00 83.50 175 GLU A CA 1
ATOM 1417 C C . GLU A 1 175 ? 4.466 14.358 18.488 1.00 83.50 175 GLU A C 1
ATOM 1419 O O . GLU A 1 175 ? 4.031 13.210 18.586 1.00 83.50 175 GLU A O 1
ATOM 1424 N N . PHE A 1 176 ? 4.703 14.905 17.295 1.00 83.81 176 PHE A N 1
ATOM 1425 C CA . PHE A 1 176 ? 4.419 14.219 16.034 1.00 83.81 176 PHE A CA 1
ATOM 1426 C C . PHE A 1 176 ? 5.393 13.079 15.761 1.00 83.81 176 PHE A C 1
ATOM 1428 O O . PHE A 1 176 ? 4.978 12.029 15.260 1.00 83.81 176 PHE A O 1
ATOM 1435 N N . ASP A 1 177 ? 6.656 13.238 16.144 1.00 84.38 177 ASP A N 1
ATOM 1436 C CA . ASP A 1 177 ? 7.621 12.143 16.112 1.00 84.38 177 ASP A CA 1
ATOM 1437 C C . ASP A 1 177 ? 7.214 11.017 17.056 1.00 84.38 177 ASP A C 1
ATOM 1439 O O . ASP A 1 177 ? 7.183 9.857 16.643 1.00 84.38 177 ASP A O 1
ATOM 1443 N N . GLN A 1 178 ? 6.780 11.346 18.275 1.00 88.88 178 GLN A N 1
ATOM 1444 C CA . GLN A 1 178 ? 6.303 10.343 19.220 1.00 88.88 178 GLN A CA 1
ATOM 1445 C C . GLN A 1 178 ? 5.082 9.576 18.689 1.00 88.88 178 GLN A C 1
ATOM 1447 O O . GLN A 1 178 ? 5.006 8.358 18.862 1.00 88.88 178 GLN A O 1
ATOM 1452 N N . ILE A 1 179 ? 4.151 10.255 18.008 1.00 89.62 179 ILE A N 1
ATOM 1453 C CA . ILE A 1 179 ? 2.995 9.608 17.369 1.00 89.62 179 ILE A CA 1
ATOM 1454 C C . ILE A 1 179 ? 3.440 8.676 16.232 1.00 89.62 179 ILE A C 1
ATOM 1456 O O . ILE A 1 179 ? 2.959 7.544 16.152 1.00 89.62 179 ILE A O 1
ATOM 1460 N N . LYS A 1 180 ? 4.358 9.114 15.357 1.00 89.25 180 LYS A N 1
ATOM 1461 C CA . LYS A 1 180 ? 4.902 8.267 14.278 1.00 89.25 180 LYS A CA 1
ATOM 1462 C C . LYS A 1 180 ? 5.552 7.008 14.851 1.00 89.25 180 LYS A C 1
ATOM 1464 O O . LYS A 1 180 ? 5.237 5.905 14.406 1.00 89.25 180 LYS A O 1
ATOM 1469 N N . GLU A 1 181 ? 6.408 7.167 15.857 1.00 90.88 181 GLU A N 1
ATOM 1470 C CA . GLU A 1 181 ? 7.104 6.056 16.509 1.00 90.88 181 GLU A CA 1
ATOM 1471 C C . GLU A 1 181 ? 6.145 5.091 17.211 1.00 90.88 181 GLU A C 1
ATOM 1473 O O . GLU A 1 181 ? 6.318 3.875 17.103 1.00 90.88 181 GLU A O 1
ATOM 1478 N N . ASP A 1 182 ? 5.099 5.600 17.865 1.00 93.56 182 ASP A N 1
ATOM 1479 C CA . ASP A 1 182 ? 4.054 4.769 18.468 1.00 93.56 182 ASP A CA 1
ATOM 1480 C C . ASP A 1 182 ? 3.315 3.932 17.410 1.00 93.56 182 ASP A C 1
ATOM 1482 O O . ASP A 1 182 ? 3.137 2.724 17.585 1.00 93.56 182 ASP A O 1
ATOM 1486 N N . ILE A 1 183 ? 2.968 4.530 16.263 1.00 95.06 183 ILE A N 1
ATOM 1487 C CA . ILE A 1 183 ? 2.346 3.814 15.138 1.00 95.06 183 ILE A CA 1
ATOM 1488 C C . ILE A 1 183 ? 3.279 2.714 14.611 1.00 95.06 183 ILE A C 1
ATOM 1490 O O . ILE A 1 183 ? 2.850 1.564 14.479 1.00 95.06 183 ILE A O 1
ATOM 1494 N N . TYR A 1 184 ? 4.547 3.039 14.327 1.00 94.44 184 TYR A N 1
ATOM 1495 C CA . TYR A 1 184 ? 5.524 2.066 13.824 1.00 94.44 184 TYR A CA 1
ATOM 1496 C C . TYR A 1 184 ? 5.729 0.906 14.800 1.00 94.44 184 TYR A C 1
ATOM 1498 O O . TYR A 1 184 ? 5.784 -0.252 14.380 1.00 94.44 184 TYR A O 1
ATOM 1506 N N . THR A 1 185 ? 5.784 1.207 16.098 1.00 95.75 185 THR A N 1
ATOM 1507 C CA . THR A 1 185 ? 5.989 0.222 17.163 1.00 95.75 185 THR A CA 1
ATOM 1508 C C . THR A 1 185 ? 4.779 -0.695 17.317 1.00 95.75 185 THR A C 1
ATOM 1510 O O . THR A 1 185 ? 4.922 -1.918 17.248 1.00 95.75 185 THR A O 1
ATOM 1513 N N . LYS A 1 186 ? 3.571 -0.133 17.461 1.00 96.62 186 LYS A N 1
ATOM 1514 C CA . LYS A 1 186 ? 2.325 -0.908 17.596 1.00 96.62 186 LYS A CA 1
ATOM 1515 C C . LYS A 1 186 ? 2.092 -1.834 16.408 1.00 96.62 186 LYS A C 1
ATOM 1517 O O . LYS A 1 186 ? 1.623 -2.958 16.584 1.00 96.62 186 LYS A O 1
ATOM 1522 N N . LEU A 1 187 ? 2.449 -1.374 15.211 1.00 97.19 187 LEU A N 1
ATOM 1523 C CA . LEU A 1 187 ? 2.292 -2.133 13.976 1.00 97.19 187 LEU A CA 1
ATOM 1524 C C . LEU A 1 187 ? 3.494 -2.988 13.600 1.00 97.19 187 LEU A C 1
ATOM 1526 O O . LEU A 1 187 ? 3.416 -3.684 12.589 1.00 97.19 187 LEU A O 1
ATOM 1530 N N . ARG A 1 188 ? 4.563 -2.990 14.405 1.00 96.12 188 ARG A N 1
ATOM 1531 C CA . ARG A 1 188 ? 5.777 -3.788 14.173 1.00 96.12 188 ARG A CA 1
ATOM 1532 C C . ARG A 1 188 ? 6.293 -3.624 12.737 1.00 96.12 188 ARG A C 1
ATO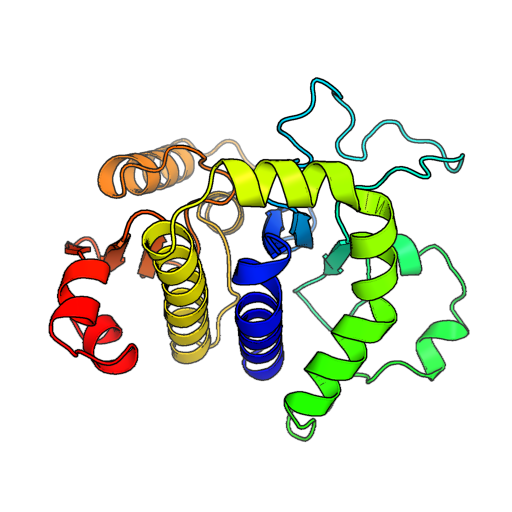M 1534 O O . ARG A 1 188 ? 6.543 -4.613 12.050 1.00 96.12 188 ARG A O 1
ATOM 1541 N N . ALA A 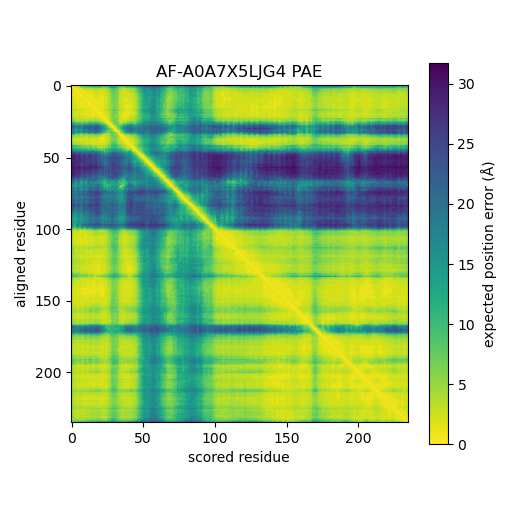1 189 ? 6.339 -2.383 12.258 1.00 91.75 189 ALA A N 1
ATOM 1542 C CA . ALA A 1 189 ? 6.823 -2.082 10.915 1.00 91.75 189 ALA A CA 1
ATOM 1543 C C . ALA A 1 189 ? 8.345 -2.243 10.851 1.00 91.75 189 ALA A C 1
ATOM 1545 O O . ALA A 1 189 ? 9.059 -1.703 11.697 1.00 91.75 189 ALA A O 1
ATOM 1546 N N . GLU A 1 190 ? 8.833 -2.961 9.841 1.00 87.31 190 GLU A N 1
ATOM 1547 C CA . GLU A 1 190 ? 10.266 -3.174 9.613 1.00 87.31 190 GLU A CA 1
ATOM 1548 C C . GLU A 1 190 ? 10.857 -2.009 8.807 1.00 87.31 190 GLU A C 1
ATOM 1550 O O . GLU A 1 190 ? 11.928 -1.497 9.127 1.00 87.31 190 GLU A O 1
ATOM 1555 N N . ASP A 1 191 ? 10.124 -1.542 7.795 1.00 82.75 191 ASP A N 1
ATOM 1556 C CA . ASP A 1 191 ? 10.448 -0.389 6.960 1.00 82.75 191 ASP A CA 1
ATOM 1557 C C . ASP A 1 191 ? 9.385 0.711 7.120 1.00 82.75 191 ASP A C 1
ATOM 1559 O O . ASP A 1 191 ? 8.309 0.705 6.516 1.00 82.75 191 ASP A O 1
ATOM 1563 N N . ARG A 1 192 ? 9.724 1.720 7.923 1.00 78.44 192 ARG A N 1
ATOM 1564 C CA . ARG A 1 192 ? 8.863 2.868 8.254 1.00 78.44 192 ARG A CA 1
ATOM 1565 C C . ARG A 1 192 ? 8.393 3.670 7.034 1.00 78.44 192 ARG A C 1
ATOM 1567 O O . ARG A 1 192 ? 7.417 4.408 7.140 1.00 78.44 192 ARG A O 1
ATOM 1574 N N . LYS A 1 193 ? 9.066 3.556 5.882 1.00 70.81 193 LYS A N 1
ATOM 1575 C CA . LYS A 1 193 ? 8.752 4.359 4.690 1.00 70.81 193 LYS A CA 1
ATOM 1576 C C . LYS A 1 193 ? 7.626 3.777 3.843 1.00 70.81 193 LYS A C 1
ATOM 1578 O O . LYS A 1 193 ? 6.953 4.539 3.156 1.00 70.81 193 LYS A O 1
ATOM 1583 N N . ILE A 1 194 ? 7.422 2.461 3.872 1.00 76.50 194 ILE A N 1
ATOM 1584 C CA . ILE A 1 194 ? 6.476 1.780 2.967 1.00 76.50 194 ILE A CA 1
ATOM 1585 C C . ILE A 1 194 ? 5.725 0.615 3.577 1.00 76.50 194 ILE A C 1
ATOM 1587 O O . ILE A 1 194 ? 4.919 -0.011 2.895 1.00 76.50 194 ILE A O 1
ATOM 1591 N N . ASP A 1 195 ? 5.990 0.274 4.828 1.00 87.50 195 ASP A N 1
ATOM 1592 C CA . ASP A 1 195 ? 5.249 -0.818 5.429 1.00 87.50 195 ASP A CA 1
ATOM 1593 C C . ASP A 1 195 ? 3.846 -0.367 5.813 1.00 87.50 195 ASP A C 1
ATOM 1595 O O . ASP A 1 195 ? 2.947 -1.200 5.822 1.00 87.50 195 ASP A O 1
ATOM 1599 N N . ILE A 1 196 ? 3.642 0.928 6.089 1.00 93.06 196 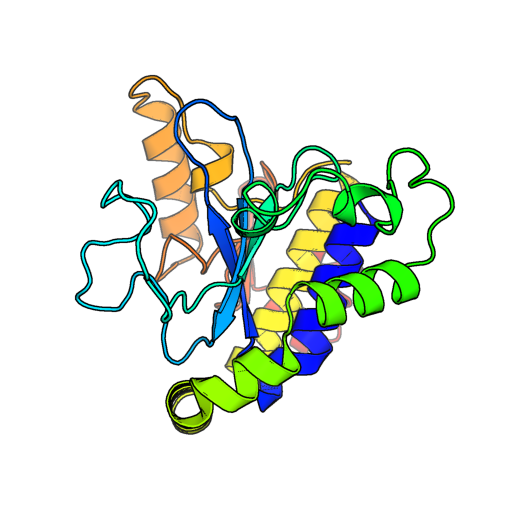ILE A N 1
ATOM 1600 C CA . ILE A 1 196 ? 2.389 1.461 6.625 1.00 93.06 196 ILE A CA 1
ATOM 1601 C C . ILE A 1 196 ? 1.746 2.467 5.674 1.00 93.06 196 ILE A C 1
ATOM 1603 O O . ILE A 1 196 ? 2.339 3.492 5.341 1.00 93.06 196 ILE A O 1
ATOM 1607 N N . PHE A 1 197 ? 0.478 2.223 5.350 1.00 92.94 197 PHE A N 1
ATOM 1608 C CA . PHE A 1 197 ? -0.368 3.120 4.568 1.00 92.94 197 PHE A CA 1
ATOM 1609 C C . PHE A 1 197 ? -1.697 3.365 5.274 1.00 92.94 197 PHE A C 1
ATOM 1611 O O . PHE A 1 197 ? -2.188 2.514 6.016 1.00 92.94 197 PHE A O 1
ATOM 1618 N N . GLY A 1 198 ? -2.323 4.509 5.022 1.00 92.06 198 GLY A N 1
ATOM 1619 C CA . GLY A 1 198 ? -3.653 4.780 5.545 1.00 92.06 198 GLY A CA 1
ATOM 1620 C C . GLY A 1 198 ? -4.011 6.251 5.551 1.00 92.06 198 GLY A C 1
ATOM 1621 O O . GLY A 1 198 ? -3.704 6.996 4.622 1.00 92.06 198 GLY A O 1
ATOM 1622 N N . THR A 1 199 ? -4.704 6.640 6.610 1.00 88.56 199 THR A N 1
ATOM 1623 C CA . THR A 1 199 ? -5.108 8.011 6.913 1.00 88.56 199 THR A CA 1
ATOM 1624 C C . THR A 1 199 ? -5.066 8.193 8.430 1.00 88.56 199 THR A C 1
ATOM 1626 O O . THR A 1 199 ? -5.079 7.210 9.174 1.00 88.56 199 THR A O 1
ATOM 1629 N N . LYS A 1 200 ? -5.025 9.438 8.917 1.00 86.88 200 LYS A N 1
ATOM 1630 C CA . LYS A 1 200 ? -4.993 9.738 10.357 1.00 86.88 200 LYS A CA 1
ATOM 1631 C C . LYS A 1 200 ? -6.072 8.937 11.082 1.00 86.88 200 LYS A C 1
ATOM 1633 O O . LYS A 1 200 ? -7.236 9.112 10.753 1.00 86.88 200 LYS A O 1
ATOM 1638 N N . GLY A 1 201 ? -5.690 8.081 12.035 1.00 87.94 201 GLY A N 1
ATOM 1639 C CA . GLY A 1 201 ? -6.583 7.224 12.835 1.00 87.94 201 GLY A CA 1
ATOM 1640 C C . GLY A 1 201 ? -6.851 5.815 12.280 1.00 87.94 201 GLY A C 1
ATOM 1641 O O . GLY A 1 201 ? -7.358 4.980 13.017 1.00 87.94 201 GLY A O 1
ATOM 1642 N N . LYS A 1 202 ? -6.491 5.513 11.025 1.00 94.62 202 LYS A N 1
ATOM 1643 C CA . LYS A 1 202 ? -6.566 4.159 10.448 1.00 94.62 202 LYS A CA 1
ATOM 1644 C C . LYS A 1 202 ? -5.290 3.859 9.661 1.00 94.62 202 LYS A C 1
ATOM 1646 O O . LYS A 1 202 ? -5.126 4.338 8.538 1.00 94.62 202 LYS A O 1
ATOM 1651 N N . TRP A 1 203 ? -4.406 3.056 10.243 1.00 95.75 203 TRP A N 1
ATOM 1652 C CA . TRP A 1 203 ? -3.106 2.695 9.672 1.00 95.75 203 TRP A CA 1
ATOM 1653 C C . TRP A 1 203 ? -3.029 1.198 9.409 1.00 95.75 203 TRP A C 1
ATOM 1655 O O . TRP A 1 203 ? -3.385 0.414 10.279 1.00 95.75 203 TRP A O 1
ATOM 1665 N N . PHE A 1 204 ? -2.545 0.793 8.240 1.00 97.06 204 PHE A N 1
ATOM 1666 C CA . PHE A 1 204 ? -2.470 -0.606 7.820 1.00 97.06 204 PHE A CA 1
ATOM 1667 C C . PHE A 1 204 ? -1.032 -0.939 7.457 1.00 97.06 204 PHE A C 1
ATOM 1669 O O . PHE A 1 204 ? -0.448 -0.292 6.589 1.00 97.06 204 PHE A O 1
ATOM 1676 N N . CYS A 1 205 ? -0.474 -1.948 8.114 1.00 97.00 205 CYS A N 1
ATOM 1677 C CA . CYS A 1 205 ? 0.873 -2.434 7.881 1.00 97.00 205 CYS A CA 1
ATOM 1678 C C . CYS A 1 205 ? 0.864 -3.644 6.936 1.00 97.00 205 C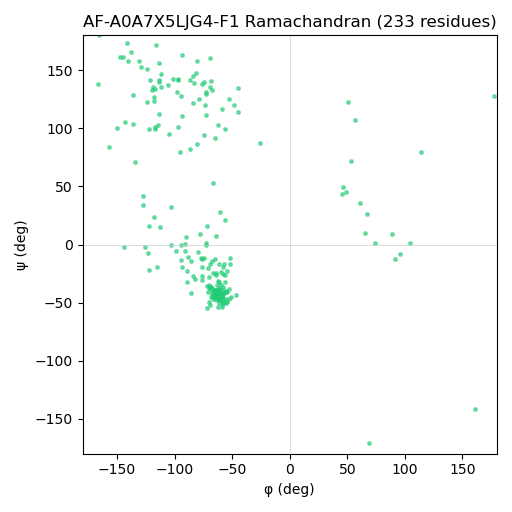YS A C 1
ATOM 1680 O O . CYS A 1 205 ? -0.001 -4.517 7.041 1.00 97.00 205 CYS A O 1
ATOM 1682 N N . ARG A 1 206 ? 1.847 -3.743 6.036 1.00 94.44 206 ARG A N 1
ATOM 1683 C CA . ARG A 1 206 ? 2.027 -4.873 5.097 1.00 94.44 206 ARG A CA 1
ATOM 1684 C C . ARG A 1 206 ? 2.163 -6.234 5.785 1.00 94.44 206 ARG A C 1
ATOM 1686 O O . ARG A 1 206 ? 2.062 -7.262 5.127 1.00 94.44 206 ARG A O 1
ATOM 1693 N N . ASN A 1 207 ? 2.453 -6.260 7.086 1.00 95.06 207 ASN A N 1
ATOM 1694 C CA . ASN A 1 207 ? 2.621 -7.494 7.852 1.00 95.06 207 ASN A CA 1
ATOM 1695 C C . ASN A 1 207 ? 1.285 -8.140 8.275 1.00 95.06 207 ASN A C 1
ATOM 1697 O O . ASN A 1 207 ? 1.295 -9.263 8.783 1.00 95.06 207 ASN A O 1
ATOM 1701 N N . GLY A 1 208 ? 0.145 -7.480 8.032 1.00 96.69 208 GLY A N 1
ATOM 1702 C CA . GLY A 1 208 ? -1.183 -7.983 8.400 1.00 96.69 208 GLY A CA 1
ATOM 1703 C C . GLY A 1 208 ? -1.813 -7.306 9.621 1.00 96.69 208 GLY A C 1
ATOM 1704 O O . GLY A 1 208 ? -2.910 -7.699 10.019 1.00 96.69 208 GLY A O 1
ATOM 1705 N N . LEU A 1 209 ? -1.143 -6.316 10.223 1.00 97.94 209 LEU A N 1
ATOM 1706 C CA . LEU A 1 209 ? -1.645 -5.559 11.374 1.00 97.94 209 LEU A CA 1
ATOM 1707 C C . LEU A 1 209 ? -2.194 -4.190 10.964 1.00 97.94 209 LEU A C 1
ATOM 1709 O O . LEU A 1 209 ? -1.616 -3.502 10.126 1.00 97.94 209 LEU A O 1
ATOM 1713 N N . ALA A 1 210 ? -3.277 -3.762 11.600 1.00 97.69 210 ALA A N 1
ATOM 1714 C CA . ALA A 1 210 ? -3.835 -2.423 11.483 1.00 97.69 210 ALA A CA 1
ATOM 1715 C C . ALA A 1 210 ? -3.957 -1.758 12.852 1.00 97.69 210 ALA A C 1
ATOM 1717 O O . ALA A 1 210 ? -4.126 -2.435 13.860 1.00 97.69 210 ALA A O 1
ATOM 1718 N N . LEU A 1 211 ? -3.863 -0.432 12.880 1.00 97.06 211 LEU A N 1
ATOM 1719 C CA . LEU A 1 211 ? -4.127 0.410 14.037 1.00 97.06 211 LEU A CA 1
ATOM 1720 C C . LEU A 1 211 ? -5.349 1.251 13.679 1.00 97.06 211 LEU A C 1
ATOM 1722 O O . LEU A 1 211 ? -5.243 2.186 12.882 1.00 97.06 211 LEU A O 1
ATOM 1726 N N . ILE A 1 212 ? -6.501 0.876 14.224 1.00 93.31 212 ILE A N 1
ATOM 1727 C CA . ILE A 1 212 ? -7.797 1.503 13.964 1.00 93.31 212 ILE A CA 1
ATOM 1728 C C . ILE A 1 212 ? -8.244 2.163 15.261 1.00 93.31 212 ILE A C 1
ATOM 1730 O O . ILE A 1 212 ? -8.469 1.481 16.256 1.00 93.31 212 ILE A O 1
ATOM 1734 N N . ASP A 1 213 ? -8.285 3.496 15.264 1.00 88.50 213 ASP A N 1
ATOM 1735 C CA . ASP A 1 213 ? -8.712 4.325 16.394 1.00 88.50 213 ASP A CA 1
ATOM 1736 C C . ASP A 1 213 ? -8.078 3.861 17.736 1.00 88.50 213 ASP A C 1
ATOM 1738 O O . ASP A 1 213 ? -8.745 3.679 18.749 1.00 88.50 213 ASP A O 1
ATOM 1742 N N . ASN A 1 214 ? -6.748 3.666 17.713 1.00 89.75 214 ASN A N 1
ATOM 1743 C CA . ASN A 1 214 ? -5.869 3.169 18.793 1.00 89.75 214 ASN A CA 1
ATOM 1744 C C . ASN A 1 214 ? -5.932 1.669 19.136 1.00 89.75 214 ASN A C 1
ATOM 1746 O O . ASN A 1 214 ? -5.167 1.219 19.991 1.00 89.75 214 ASN A O 1
ATOM 1750 N N . THR A 1 215 ? -6.740 0.881 18.433 1.00 93.88 215 THR A N 1
ATOM 1751 C CA . THR A 1 215 ? -6.816 -0.577 18.604 1.00 93.88 215 THR A CA 1
ATOM 1752 C C . THR A 1 215 ? -5.968 -1.297 17.562 1.00 93.88 215 THR A C 1
ATOM 1754 O O . THR A 1 215 ? -6.070 -1.011 16.369 1.00 93.88 215 THR A O 1
ATOM 1757 N N . VAL A 1 216 ? -5.131 -2.246 17.997 1.00 97.00 216 VAL A N 1
ATOM 1758 C CA . VAL A 1 216 ? -4.373 -3.103 17.073 1.00 97.00 216 VAL A CA 1
ATOM 1759 C C . VAL A 1 216 ? -5.238 -4.285 16.639 1.00 97.00 216 VAL A C 1
ATOM 1761 O O . VAL A 1 216 ? -5.674 -5.080 17.468 1.00 97.00 216 VAL A O 1
ATOM 1764 N N . VAL A 1 217 ? -5.446 -4.423 15.332 1.00 96.25 217 VAL A N 1
ATOM 1765 C CA . VAL A 1 217 ? -6.267 -5.465 14.704 1.00 96.25 217 VAL A CA 1
ATOM 1766 C C . VAL A 1 217 ? -5.403 -6.299 13.763 1.00 96.25 217 VAL A C 1
ATOM 1768 O O . VAL A 1 217 ? -4.667 -5.757 12.942 1.00 96.25 217 VAL A O 1
ATOM 1771 N N . ASN A 1 218 ? -5.506 -7.627 13.831 1.00 97.62 218 ASN A N 1
ATOM 1772 C CA . ASN A 1 218 ? -4.874 -8.518 12.855 1.00 97.62 218 ASN A CA 1
ATOM 1773 C C . ASN A 1 218 ? -5.802 -8.722 11.650 1.00 97.62 218 ASN A C 1
ATOM 1775 O O . ASN A 1 218 ? -6.541 -9.704 11.576 1.00 97.62 218 ASN A O 1
ATOM 1779 N N . PHE A 1 219 ? -5.782 -7.779 10.707 1.00 96.88 219 PHE A N 1
ATOM 1780 C CA . PHE A 1 219 ? -6.672 -7.824 9.547 1.00 96.88 219 PHE A CA 1
ATOM 1781 C C . PHE A 1 219 ? -6.405 -9.024 8.634 1.00 96.88 219 PHE A C 1
ATOM 1783 O O . PHE A 1 219 ? -7.314 -9.470 7.937 1.00 96.88 219 PHE A O 1
ATOM 1790 N N . TRP A 1 220 ? -5.181 -9.562 8.629 1.00 97.31 220 TRP A N 1
ATOM 1791 C CA . TRP A 1 220 ? -4.870 -10.751 7.840 1.00 97.31 220 TRP A CA 1
ATOM 1792 C C . TRP A 1 220 ? -5.624 -11.978 8.355 1.00 97.31 220 TRP A C 1
ATOM 1794 O O . TRP A 1 220 ? -6.239 -12.695 7.571 1.00 97.31 220 TRP A O 1
ATOM 1804 N N . GLN A 1 221 ? -5.645 -12.191 9.672 1.00 96.88 221 GLN A N 1
ATOM 1805 C CA . GLN A 1 221 ? -6.429 -13.279 10.263 1.00 96.88 221 GLN A CA 1
ATOM 1806 C C . GLN A 1 221 ? -7.926 -13.115 9.999 1.00 96.88 221 GLN A C 1
ATOM 1808 O O . GLN A 1 221 ? -8.609 -14.095 9.718 1.00 96.88 221 GLN A O 1
ATOM 1813 N N . GLU A 1 222 ? -8.435 -11.887 10.057 1.00 96.38 222 GLU A N 1
ATOM 1814 C CA . GLU A 1 222 ? -9.835 -11.601 9.745 1.00 96.38 222 GLU A CA 1
ATOM 1815 C C . GLU A 1 222 ? -10.172 -11.893 8.275 1.00 96.38 222 GLU A C 1
ATOM 1817 O O . GLU A 1 222 ? -11.200 -12.505 7.988 1.00 96.38 222 GLU A O 1
ATOM 1822 N N . TYR A 1 223 ? -9.274 -11.548 7.351 1.00 95.75 223 TYR A N 1
ATOM 1823 C CA . TYR A 1 223 ? -9.413 -11.885 5.935 1.00 95.75 223 TYR A CA 1
ATOM 1824 C C . TYR A 1 223 ? -9.401 -13.399 5.689 1.00 95.75 223 TYR A C 1
ATOM 1826 O O . TYR A 1 223 ? -10.254 -13.914 4.970 1.00 95.75 223 TYR A O 1
ATOM 1834 N N . VAL A 1 224 ? -8.496 -14.135 6.343 1.00 95.69 224 VAL A N 1
ATOM 1835 C CA . VAL A 1 224 ? -8.435 -15.607 6.262 1.00 95.69 224 VAL A CA 1
ATOM 1836 C C . VAL A 1 224 ? -9.713 -16.263 6.803 1.00 95.69 224 VAL A C 1
ATOM 1838 O O . VAL A 1 224 ? -10.137 -17.291 6.283 1.00 95.69 224 VAL A O 1
ATOM 1841 N N . LYS A 1 225 ? -10.384 -15.650 7.789 1.00 96.06 225 LYS A N 1
ATOM 1842 C CA . LYS A 1 225 ? -11.711 -16.078 8.279 1.00 96.06 225 LYS A CA 1
ATOM 1843 C C . LYS A 1 225 ? -12.859 -15.757 7.308 1.00 96.06 225 LYS A C 1
ATOM 1845 O O . LYS A 1 225 ? -14.012 -16.033 7.627 1.00 96.06 225 LYS A O 1
ATOM 1850 N N . GLY A 1 226 ? -12.568 -15.170 6.148 1.00 94.81 226 GLY A N 1
ATOM 1851 C CA . GLY A 1 226 ? -13.549 -14.841 5.119 1.00 94.81 226 GLY A CA 1
ATOM 1852 C C . GLY A 1 226 ? -14.189 -13.462 5.264 1.00 94.81 226 GLY A C 1
ATOM 1853 O O . GLY A 1 226 ? -15.126 -13.170 4.522 1.00 94.81 226 GLY A O 1
ATOM 1854 N N . LYS A 1 227 ? -13.706 -12.597 6.172 1.00 95.75 227 LYS A N 1
ATOM 1855 C CA . LYS A 1 227 ? -14.207 -11.218 6.243 1.00 95.75 227 LYS A CA 1
ATOM 1856 C C . LYS A 1 227 ? -13.766 -10.422 5.020 1.00 95.75 227 LYS A C 1
ATOM 1858 O O . LYS A 1 227 ? -12.600 -10.424 4.623 1.00 95.75 227 LYS A O 1
ATOM 1863 N N . SER A 1 228 ? -14.700 -9.672 4.456 1.00 92.94 228 SER A N 1
ATOM 1864 C CA . SER A 1 228 ? -14.425 -8.699 3.409 1.00 92.94 228 SER A CA 1
ATOM 1865 C C . SER A 1 228 ? -13.637 -7.502 3.948 1.00 92.94 228 SER A C 1
ATOM 1867 O O . SER A 1 228 ? -13.673 -7.172 5.134 1.00 92.94 228 SER A O 1
ATOM 1869 N N . ALA A 1 229 ? -12.985 -6.767 3.043 1.00 89.56 229 ALA A N 1
ATOM 1870 C CA . ALA A 1 229 ? -12.261 -5.547 3.398 1.00 89.56 229 ALA A CA 1
ATOM 1871 C C . ALA A 1 229 ? -13.146 -4.507 4.116 1.00 89.56 229 ALA A C 1
ATOM 1873 O O . ALA A 1 229 ? -12.670 -3.789 4.988 1.00 89.56 229 ALA A O 1
ATOM 1874 N N . LYS A 1 230 ? -14.446 -4.442 3.792 1.00 89.75 230 LYS A N 1
ATOM 1875 C CA . LYS A 1 230 ? -15.387 -3.533 4.466 1.00 89.75 230 LYS A CA 1
ATOM 1876 C C . LYS A 1 230 ? -15.685 -3.957 5.902 1.00 89.75 230 LYS A C 1
ATOM 1878 O O . LYS A 1 230 ? -15.758 -3.103 6.773 1.00 89.75 230 LYS A O 1
ATOM 1883 N N . GLU A 1 231 ? -15.849 -5.255 6.145 1.00 91.94 231 GLU A N 1
ATOM 1884 C CA . GLU A 1 231 ? -16.097 -5.785 7.493 1.00 91.94 231 GLU A CA 1
ATOM 1885 C C . GLU A 1 231 ? -14.876 -5.601 8.395 1.00 91.94 231 GLU A C 1
ATOM 1887 O O . GLU A 1 231 ? -15.013 -5.251 9.563 1.00 91.94 231 GLU A O 1
ATOM 1892 N N . ILE A 1 232 ? -13.677 -5.764 7.835 1.00 91.50 232 ILE A N 1
ATOM 1893 C CA . ILE A 1 232 ? -12.418 -5.485 8.532 1.00 91.50 232 ILE A CA 1
ATOM 1894 C C . ILE A 1 232 ? -12.329 -4.006 8.938 1.00 91.50 232 ILE A C 1
ATOM 1896 O O . ILE A 1 232 ? -11.935 -3.705 10.057 1.00 91.50 232 ILE A O 1
ATOM 1900 N N . LEU A 1 233 ? -12.713 -3.075 8.058 1.00 87.62 233 LEU A N 1
ATOM 1901 C CA . LEU A 1 233 ? -12.661 -1.630 8.339 1.00 87.62 233 LEU A CA 1
ATOM 1902 C C . LEU A 1 233 ? -13.669 -1.135 9.379 1.00 87.62 233 LEU A C 1
ATOM 1904 O O . LEU A 1 233 ? -13.528 -0.001 9.849 1.00 87.62 233 LEU A O 1
ATOM 1908 N N . ALA A 1 234 ? -14.687 -1.946 9.664 1.00 87.19 234 ALA A N 1
ATOM 1909 C CA . ALA A 1 234 ? -15.730 -1.681 10.646 1.00 87.19 234 ALA A CA 1
ATOM 1910 C C . ALA A 1 234 ? -15.436 -2.304 12.025 1.00 87.19 234 ALA A C 1
ATOM 1912 O O . ALA A 1 234 ? -16.269 -2.172 12.920 1.00 87.19 234 ALA A O 1
ATOM 1913 N N . THR A 1 235 ? -14.300 -3.000 12.173 1.00 81.38 235 THR A N 1
ATOM 1914 C CA . THR A 1 235 ? -13.796 -3.522 13.457 1.00 81.38 235 THR A CA 1
ATOM 1915 C C . THR A 1 235 ? -13.123 -2.408 14.245 1.00 81.38 235 THR A C 1
ATOM 1917 O O . THR A 1 235 ? -13.357 -2.354 15.469 1.00 81.38 235 THR A O 1
#